Protein AF-A0A2E4WAF9-F1 (afdb_monomer_lite)

pLDDT: mean 79.19, std 18.25, range [33.44, 98.19]

Foldseek 3Di:
DAAEEEEEEPLQQAFKAWDQVQQDDPPDLVRGQTDIDRPDSHFLCVLAVVCLVHQYEYEYEYLAALQQVLLLLVVCVVVVVVLPPHQEYEYEHDLAHKDKHADNVLSVCCVVVVNVVQWDADPSYTYGYDYRPQIAIDDLDPDDDPDDDDSHDGPLVVVLVVVVVVVVVVVVVVVPDPPCPVVVNSVSSCVSSPVVSLVVSQVSLVSSQVSCVVSVREYEYEYQNDDSRPQPGYHYQAADADPVRDGDGLVVVCLVVVQFHARSDSPHDTHGHNVSSNVSSVSCNVSVVVVPD

Secondary structure (DSSP, 8-state):
-EEEEEEESGGGS-EEEEEGGG---TT-GGG---EEEEEES--GGGG-GGGGGEEEEEEE-TT--HHHHHHHHHHHHHTTHHHHH-SEEEEEE-SS-------HHHHHHHHHTTTGGGEEEETTEEEEE---TT--------S------TT---HHHHHHHHHHHHHHHHHHHTTT-TTSHHHHHHHHHHIIIIIIHHHHHHHHHHHHHHHHHHTT-EEEEEESS---S--SSSEEPPPPB-TTS-B--HHHHHHHTT-B--SSSTTS-PPB-HHHHHHHHHHHHHHHHSS--

Radius of gyration: 20.81 Å; chains: 1; bounding box: 61×55×58 Å

Structure (mmCIF, N/CA/C/O backbone):
data_AF-A0A2E4WAF9-F1
#
_entry.id   AF-A0A2E4WAF9-F1
#
loop_
_atom_site.group_PDB
_atom_site.id
_atom_site.type_symbol
_atom_site.label_atom_id
_atom_site.label_alt_id
_atom_site.label_comp_id
_atom_site.label_asym_id
_atom_site.label_entity_id
_atom_site.label_seq_id
_atom_site.pdbx_PDB_ins_code
_atom_site.Cartn_x
_atom_site.Cartn_y
_atom_site.Cartn_z
_atom_site.occupancy
_atom_site.B_iso_or_equiv
_atom_site.auth_seq_id
_atom_site.auth_comp_id
_atom_site.auth_asym_id
_atom_site.auth_atom_id
_atom_site.pdbx_PDB_model_num
ATOM 1 N N . MET A 1 1 ? -21.041 -3.896 11.804 1.00 85.12 1 MET A N 1
ATOM 2 C CA . MET A 1 1 ? -19.926 -4.608 11.142 1.00 85.12 1 MET A CA 1
ATOM 3 C C . MET A 1 1 ? -18.627 -3.909 11.512 1.00 85.12 1 MET A C 1
ATOM 5 O O . MET A 1 1 ? -18.651 -2.685 11.587 1.00 85.12 1 MET A O 1
ATOM 9 N N . LYS A 1 2 ? -17.544 -4.647 11.805 1.00 94.44 2 LYS A N 1
ATOM 10 C CA . LYS A 1 2 ? -16.227 -4.027 12.048 1.00 94.44 2 LYS A CA 1
ATOM 11 C C . LYS A 1 2 ? -15.709 -3.424 10.750 1.00 94.44 2 LYS A C 1
ATOM 13 O O . LYS A 1 2 ? -16.007 -3.960 9.689 1.00 94.44 2 LYS A O 1
ATOM 18 N N . LYS A 1 3 ? -14.930 -2.356 10.821 1.00 95.56 3 LYS A N 1
ATOM 19 C CA . LYS A 1 3 ? -14.445 -1.628 9.648 1.00 95.56 3 LYS A CA 1
ATOM 20 C C . LYS A 1 3 ? -12.941 -1.791 9.477 1.00 95.56 3 LYS A C 1
ATOM 22 O O . LYS A 1 3 ? -12.193 -1.726 10.456 1.00 95.56 3 LYS A O 1
ATOM 27 N N . CYS A 1 4 ? -12.497 -1.996 8.243 1.00 96.88 4 CYS A N 1
ATOM 28 C CA . CYS A 1 4 ? -11.089 -2.166 7.901 1.00 96.88 4 CYS A CA 1
ATOM 29 C C . CYS A 1 4 ? -10.685 -1.156 6.830 1.00 96.88 4 CYS A C 1
ATOM 31 O O . CYS A 1 4 ? -11.354 -1.037 5.810 1.00 96.88 4 CYS A O 1
ATOM 33 N N . LEU A 1 5 ? -9.582 -0.452 7.051 1.00 97.19 5 LEU A N 1
ATOM 34 C CA . LEU A 1 5 ? -8.978 0.427 6.058 1.00 97.19 5 LEU A CA 1
ATOM 35 C C . LEU A 1 5 ? -7.766 -0.266 5.434 1.00 97.19 5 LEU A C 1
ATOM 37 O O . LEU A 1 5 ? -6.889 -0.736 6.153 1.00 97.19 5 LEU A O 1
ATOM 41 N N . ILE A 1 6 ? -7.703 -0.309 4.110 1.00 97.31 6 ILE A N 1
ATOM 42 C CA . ILE A 1 6 ? -6.554 -0.803 3.353 1.00 97.31 6 ILE A CA 1
ATOM 43 C C . ILE A 1 6 ? -5.904 0.387 2.655 1.00 97.31 6 ILE A C 1
ATOM 45 O O . ILE A 1 6 ? -6.579 1.103 1.921 1.00 97.31 6 ILE A O 1
ATOM 49 N N . LEU A 1 7 ? -4.609 0.599 2.881 1.00 95.81 7 LEU A N 1
ATOM 50 C CA . LEU A 1 7 ? -3.792 1.532 2.107 1.00 95.81 7 LEU A CA 1
ATOM 51 C C . LEU A 1 7 ? -2.777 0.776 1.262 1.00 95.81 7 LEU A C 1
ATOM 53 O O . LEU A 1 7 ? -2.177 -0.195 1.719 1.00 95.81 7 LEU A O 1
ATOM 57 N N . GLY A 1 8 ? -2.524 1.286 0.065 1.00 94.81 8 GLY A N 1
ATOM 58 C CA . GLY A 1 8 ? -1.422 0.825 -0.766 1.00 94.81 8 GLY A CA 1
ATOM 59 C C . GLY A 1 8 ? -1.209 1.724 -1.970 1.00 94.81 8 GLY A C 1
ATOM 60 O O . GLY A 1 8 ? -1.813 2.791 -2.086 1.00 94.81 8 GLY A O 1
ATOM 61 N N . CYS A 1 9 ? -0.335 1.302 -2.877 1.00 91.81 9 CYS A N 1
ATOM 62 C CA . CYS A 1 9 ? -0.062 2.030 -4.113 1.00 91.81 9 CYS A CA 1
ATOM 63 C C . CYS A 1 9 ? -0.816 1.412 -5.301 1.00 91.81 9 CYS A C 1
ATOM 65 O O . CYS A 1 9 ? -1.950 0.946 -5.167 1.00 91.81 9 CYS A O 1
ATOM 67 N N . SER A 1 10 ? -0.207 1.410 -6.484 1.00 91.31 10 SER A N 1
ATOM 68 C CA . SER A 1 10 ? -0.793 0.835 -7.695 1.00 91.31 10 SER A CA 1
ATOM 69 C C . SER A 1 10 ? -1.056 -0.672 -7.564 1.00 91.31 10 SER A C 1
ATOM 71 O O . SER A 1 10 ? -2.090 -1.130 -8.039 1.00 91.31 10 SER A O 1
ATOM 73 N N . PHE A 1 11 ? -0.237 -1.404 -6.797 1.00 93.81 11 PHE A N 1
ATOM 74 C CA . PHE A 1 11 ? -0.446 -2.819 -6.434 1.00 93.81 11 PHE A CA 1
ATOM 75 C C . PHE A 1 11 ? -1.680 -3.059 -5.539 1.00 93.81 11 PHE A C 1
ATOM 77 O O . PHE A 1 11 ? -2.054 -4.196 -5.288 1.00 93.81 11 PHE A O 1
ATOM 84 N N . THR A 1 12 ? -2.342 -2.014 -5.043 1.00 96.00 12 THR A N 1
ATOM 85 C CA . THR A 1 12 ? -3.622 -2.128 -4.318 1.00 96.00 12 THR A CA 1
ATOM 86 C C . THR A 1 12 ? -4.795 -1.590 -5.143 1.00 96.00 12 THR A C 1
ATOM 88 O O . THR A 1 12 ? -5.940 -1.654 -4.717 1.00 96.00 12 THR A O 1
ATOM 91 N N . SER A 1 13 ? -4.546 -1.078 -6.353 1.00 94.00 13 SER A N 1
ATOM 92 C CA . SER A 1 13 ? -5.596 -0.463 -7.181 1.00 94.00 13 SER A CA 1
ATOM 93 C C . SER A 1 13 ? -6.491 -1.468 -7.907 1.00 94.00 13 SER A C 1
ATOM 95 O O . SER A 1 13 ? -7.569 -1.079 -8.354 1.00 94.00 13 SER A O 1
ATOM 97 N N . GLY A 1 14 ? -6.057 -2.724 -8.031 1.00 94.88 14 GLY A N 1
ATOM 98 C CA . GLY A 1 14 ? -6.809 -3.788 -8.687 1.00 94.88 14 GLY A CA 1
ATOM 99 C C . GLY A 1 14 ? -5.906 -4.769 -9.429 1.00 94.88 14 GLY A C 1
ATOM 100 O O . GLY A 1 14 ? -4.769 -5.008 -9.014 1.00 94.88 14 GLY A O 1
ATOM 101 N N . SER A 1 15 ? -6.431 -5.330 -10.513 1.00 95.50 15 SER A N 1
ATOM 102 C CA . SER A 1 15 ? -5.760 -6.269 -11.412 1.00 95.50 15 SER A CA 1
ATOM 103 C C . SER A 1 15 ? -5.417 -5.588 -12.727 1.00 95.50 15 SER A C 1
ATOM 105 O O . SER A 1 15 ? -6.240 -4.863 -13.295 1.00 95.50 15 SER A O 1
ATOM 107 N N . TYR A 1 16 ? -4.203 -5.830 -13.203 1.00 94.44 16 TYR A N 1
ATOM 108 C CA . TYR A 1 16 ? -3.694 -5.253 -14.438 1.00 94.44 16 TYR A CA 1
ATOM 109 C C . TYR A 1 16 ? -3.623 -6.311 -15.529 1.00 94.44 16 TYR A C 1
ATOM 111 O O . TYR A 1 16 ? -3.470 -7.501 -15.255 1.00 94.44 16 TYR A O 1
ATOM 119 N N . GLY A 1 17 ? -3.707 -5.843 -16.765 1.00 91.69 17 GLY A N 1
ATOM 120 C CA . GLY A 1 17 ? -3.449 -6.641 -17.949 1.00 91.69 17 GLY A CA 1
ATOM 121 C C . GLY A 1 17 ? -2.708 -5.833 -18.994 1.00 91.69 17 GLY A C 1
ATOM 122 O O . GLY A 1 17 ? -2.422 -4.641 -18.822 1.00 91.69 17 GLY A O 1
ATOM 123 N N . ILE A 1 18 ? -2.377 -6.515 -20.079 1.00 86.12 18 ILE A N 1
ATOM 124 C CA . ILE A 1 18 ? -1.617 -5.942 -21.180 1.00 86.12 18 ILE A CA 1
ATOM 125 C C . ILE A 1 18 ? -2.590 -5.205 -22.109 1.00 86.12 18 ILE A C 1
ATOM 127 O O . ILE A 1 18 ? -3.626 -5.735 -22.517 1.00 86.12 18 ILE A O 1
ATOM 131 N N . ASP A 1 19 ? -2.278 -3.951 -22.418 1.00 81.00 19 ASP A N 1
ATOM 132 C CA . ASP A 1 19 ? -2.955 -3.168 -23.444 1.00 81.00 19 ASP A CA 1
ATOM 133 C C . ASP A 1 19 ? -2.218 -3.323 -24.777 1.00 81.00 19 ASP A C 1
ATOM 135 O O . ASP A 1 19 ? -1.165 -2.726 -25.010 1.00 81.00 19 ASP A O 1
ATOM 139 N N . ASP A 1 20 ? -2.781 -4.151 -25.650 1.00 74.75 20 ASP A N 1
ATOM 140 C CA . ASP A 1 20 ? -2.272 -4.464 -26.984 1.00 74.75 20 ASP A CA 1
ATOM 141 C C . ASP A 1 20 ? -2.603 -3.385 -28.026 1.00 74.75 20 ASP A C 1
ATOM 143 O O . ASP A 1 20 ? -2.033 -3.387 -29.118 1.00 74.75 20 ASP A O 1
ATOM 147 N N . ARG A 1 21 ? -3.451 -2.405 -27.686 1.00 68.75 21 ARG A N 1
ATOM 148 C CA . ARG A 1 21 ? -3.880 -1.328 -28.600 1.00 68.75 21 ARG A CA 1
ATOM 149 C C . ARG A 1 21 ? -2.740 -0.437 -29.099 1.00 68.75 21 ARG A C 1
ATOM 151 O O . ARG A 1 21 ? -2.914 0.253 -30.100 1.00 68.75 21 ARG A O 1
ATOM 158 N N . TYR A 1 22 ? -1.603 -0.432 -28.403 1.00 62.16 22 TYR A N 1
ATOM 159 C CA . TYR A 1 22 ? -0.403 0.338 -28.753 1.00 62.16 22 TYR A CA 1
ATOM 160 C C . TYR A 1 22 ? 0.771 -0.540 -29.197 1.00 62.16 22 TYR A C 1
ATOM 162 O O . TYR A 1 22 ? 1.887 -0.039 -29.355 1.00 62.16 22 TYR A O 1
ATOM 170 N N . SER A 1 23 ? 0.538 -1.836 -29.419 1.00 58.28 23 SER A N 1
ATOM 171 C CA . SER A 1 23 ? 1.534 -2.682 -30.067 1.00 58.28 23 SER A CA 1
ATOM 172 C C . SER A 1 23 ? 1.758 -2.157 -31.492 1.00 58.28 23 SER A C 1
ATOM 174 O O . SER A 1 23 ? 0.819 -1.983 -32.269 1.00 58.28 23 SER A O 1
ATOM 176 N N . GLY A 1 24 ? 3.005 -1.802 -31.818 1.00 56.16 24 GLY A N 1
ATOM 177 C CA . GLY A 1 24 ? 3.384 -1.492 -33.194 1.00 56.16 24 GLY A CA 1
ATOM 178 C C . GLY A 1 24 ? 2.986 -2.644 -34.121 1.00 56.16 24 GLY A C 1
ATOM 179 O O . GLY A 1 24 ? 2.877 -3.787 -33.674 1.00 56.16 24 GLY A O 1
ATOM 180 N N . THR A 1 25 ? 2.761 -2.340 -35.403 1.00 52.56 25 THR A N 1
ATOM 181 C CA . THR A 1 25 ? 2.526 -3.350 -36.450 1.00 52.56 25 THR A CA 1
ATOM 182 C C . THR A 1 25 ? 3.523 -4.504 -36.309 1.00 52.56 25 THR A C 1
ATOM 184 O O . THR A 1 25 ? 4.685 -4.244 -35.999 1.00 52.56 25 THR A O 1
ATOM 187 N N . GLU A 1 26 ? 3.065 -5.741 -36.532 1.00 56.34 26 GLU A N 1
ATOM 188 C CA . GLU A 1 26 ? 3.706 -7.032 -36.191 1.00 56.34 26 GLU A CA 1
ATOM 189 C C . GLU A 1 26 ? 5.211 -7.179 -36.527 1.00 56.34 26 GLU A C 1
ATOM 191 O O . GLU A 1 26 ? 5.880 -8.054 -35.980 1.00 56.34 26 GLU A O 1
ATOM 196 N N . ASP A 1 27 ? 5.767 -6.306 -37.367 1.00 53.66 27 ASP A N 1
ATOM 197 C CA . ASP A 1 27 ? 7.117 -6.390 -37.920 1.00 53.66 27 ASP A CA 1
ATOM 198 C C . ASP A 1 27 ? 8.248 -5.832 -37.032 1.00 53.66 27 ASP A C 1
ATOM 200 O O . ASP A 1 27 ? 9.418 -6.063 -37.343 1.00 53.66 27 ASP A O 1
ATOM 204 N N . ASP A 1 28 ? 7.963 -5.129 -35.926 1.00 55.81 28 ASP A N 1
ATOM 205 C CA . ASP A 1 28 ? 9.028 -4.643 -35.029 1.00 55.81 28 ASP A CA 1
ATOM 206 C C . ASP A 1 28 ? 8.676 -4.784 -33.542 1.00 55.81 28 ASP A C 1
ATOM 208 O O . ASP A 1 28 ? 8.266 -3.839 -32.865 1.00 55.81 28 ASP A O 1
ATOM 212 N N . TRP A 1 29 ? 8.889 -5.990 -33.008 1.00 53.53 29 TRP A N 1
ATOM 213 C CA . TRP A 1 29 ? 8.759 -6.299 -31.578 1.00 53.53 29 TRP A CA 1
ATOM 214 C C . TRP A 1 29 ? 9.608 -5.385 -30.678 1.00 53.53 29 TRP A C 1
ATOM 216 O O . TRP A 1 29 ? 9.301 -5.244 -29.497 1.00 53.53 29 TRP A O 1
ATOM 226 N N . LYS A 1 30 ? 10.652 -4.728 -31.212 1.00 54.66 30 LYS A N 1
ATOM 227 C CA . LYS A 1 30 ? 11.467 -3.760 -30.458 1.00 54.66 30 LYS A CA 1
ATOM 228 C C . LYS A 1 30 ? 10.780 -2.403 -30.285 1.00 54.66 30 LYS A C 1
ATOM 230 O O . LYS A 1 30 ? 11.201 -1.633 -29.426 1.00 54.66 30 LYS A O 1
ATOM 235 N N . ASN A 1 31 ? 9.728 -2.128 -31.059 1.00 53.53 31 ASN A N 1
ATOM 236 C CA . ASN A 1 31 ? 8.929 -0.902 -30.986 1.00 53.53 31 ASN A CA 1
ATOM 237 C C . ASN A 1 31 ? 7.552 -1.120 -30.339 1.00 53.53 31 ASN A C 1
ATOM 239 O O . ASN A 1 31 ? 6.754 -0.182 -30.280 1.00 53.53 31 ASN A O 1
ATOM 243 N N . GLN A 1 32 ? 7.243 -2.329 -29.856 1.00 56.00 32 GLN A N 1
ATOM 244 C CA . GLN A 1 32 ? 6.017 -2.565 -29.100 1.00 56.00 32 GLN A CA 1
ATOM 245 C C . GLN A 1 32 ? 6.144 -1.922 -27.720 1.00 56.00 32 GLN A C 1
ATOM 247 O O . GLN A 1 32 ? 6.815 -2.429 -26.827 1.00 56.00 32 GLN A O 1
ATOM 252 N N . ILE A 1 33 ? 5.493 -0.774 -27.546 1.00 58.16 33 ILE A N 1
ATOM 253 C CA . ILE A 1 33 ? 5.305 -0.175 -26.229 1.00 58.16 33 ILE A CA 1
ATOM 254 C C . ILE A 1 33 ? 4.060 -0.831 -25.644 1.00 58.16 33 ILE A C 1
ATOM 256 O O . ILE A 1 33 ? 2.951 -0.311 -25.770 1.00 58.16 33 ILE A O 1
ATOM 260 N N . TRP A 1 34 ? 4.239 -2.002 -25.037 1.00 62.41 34 TRP A N 1
ATOM 261 C CA . TRP A 1 34 ? 3.195 -2.595 -24.211 1.00 62.41 34 TRP A CA 1
ATOM 262 C C . TRP A 1 34 ? 2.833 -1.594 -23.119 1.00 62.41 34 TRP A C 1
ATOM 264 O O . TRP A 1 34 ? 3.715 -1.039 -22.469 1.00 62.41 34 TRP A O 1
ATOM 274 N N . GLN A 1 35 ? 1.551 -1.293 -22.950 1.00 73.31 35 GLN A N 1
ATOM 275 C CA . GLN A 1 35 ? 1.099 -0.460 -21.841 1.00 73.31 35 GLN A CA 1
ATOM 276 C C . GLN A 1 35 ? 0.327 -1.335 -20.875 1.00 73.31 35 GLN A C 1
ATOM 278 O O . GLN A 1 35 ? -0.486 -2.160 -21.280 1.00 73.31 35 GLN A O 1
ATOM 283 N N . GLU A 1 36 ? 0.567 -1.170 -19.583 1.00 82.19 36 GLU A N 1
ATOM 284 C CA . GLU A 1 36 ? -0.316 -1.771 -18.599 1.00 82.19 36 GLU A CA 1
ATOM 285 C C . GLU A 1 36 ? -1.608 -0.969 -18.539 1.00 82.19 36 GLU A C 1
ATOM 287 O O . GLU A 1 36 ? -1.603 0.259 -18.410 1.00 82.19 36 GLU A O 1
ATOM 292 N N . LYS A 1 37 ? -2.730 -1.679 -18.560 1.00 87.75 37 LYS A N 1
ATOM 293 C CA . LYS A 1 37 ? -4.031 -1.113 -18.224 1.00 87.75 37 LYS A CA 1
ATOM 294 C C . LYS A 1 37 ? -4.531 -1.766 -16.951 1.00 87.75 37 LYS A C 1
ATOM 296 O O . LYS A 1 37 ? -4.359 -2.963 -16.730 1.00 87.75 37 LYS A O 1
ATOM 301 N N . LEU A 1 38 ? -5.186 -0.975 -16.114 1.00 88.88 38 LEU A N 1
ATOM 302 C CA . LEU A 1 38 ? -5.957 -1.525 -15.014 1.00 88.88 38 LEU A CA 1
ATOM 303 C C . LEU A 1 38 ? -7.227 -2.161 -15.596 1.00 88.88 38 LEU A C 1
ATOM 305 O O . LEU A 1 38 ? -8.159 -1.445 -15.961 1.00 88.88 38 LEU A O 1
ATOM 309 N N . GLU A 1 39 ? -7.238 -3.485 -15.719 1.00 89.69 39 GLU A N 1
ATOM 310 C CA . GLU A 1 39 ? -8.344 -4.243 -16.320 1.00 89.69 39 GLU A CA 1
ATOM 311 C C . GLU A 1 39 ? -9.536 -4.365 -15.389 1.00 89.69 39 GLU A C 1
ATOM 313 O O . GLU A 1 39 ? -10.687 -4.260 -15.809 1.00 89.69 39 GLU A O 1
ATOM 318 N N . SER A 1 40 ? -9.252 -4.570 -14.108 1.00 91.56 40 SER A N 1
ATOM 319 C CA . SER A 1 40 ? -10.270 -4.727 -13.090 1.00 91.56 40 SER A CA 1
ATOM 320 C C . SER A 1 40 ? -9.850 -3.997 -11.833 1.00 91.56 40 SER A C 1
ATOM 322 O O . SER A 1 40 ? -8.683 -3.956 -11.452 1.00 91.56 40 SER A O 1
ATOM 324 N N . ARG A 1 41 ? -10.833 -3.430 -11.145 1.00 89.19 41 ARG A N 1
ATOM 325 C CA . ARG A 1 41 ? -10.639 -2.845 -9.822 1.00 89.19 41 ARG A CA 1
ATOM 326 C C . ARG A 1 41 ? -10.554 -3.910 -8.731 1.00 89.19 41 ARG A C 1
ATOM 328 O O . ARG A 1 41 ? -10.219 -3.547 -7.620 1.00 89.19 41 ARG A O 1
ATOM 335 N N . VAL A 1 42 ? -10.814 -5.187 -9.026 1.00 92.62 42 VAL A N 1
ATOM 336 C CA . VAL A 1 42 ? -10.680 -6.303 -8.077 1.00 92.62 42 VAL A CA 1
ATOM 337 C C . VAL A 1 42 ? -9.198 -6.525 -7.768 1.00 92.62 42 VAL A C 1
ATOM 339 O O . VAL A 1 42 ? -8.433 -6.930 -8.640 1.00 92.62 42 VAL A O 1
ATOM 342 N N . GLY A 1 43 ? -8.777 -6.233 -6.536 1.00 95.56 43 GLY A N 1
ATOM 343 C CA . GLY A 1 43 ? -7.413 -6.475 -6.052 1.00 95.56 43 GLY A CA 1
ATOM 344 C C . GLY A 1 43 ? -7.290 -7.701 -5.145 1.00 95.56 43 GLY A C 1
ATOM 345 O O . GLY A 1 43 ? -8.274 -8.378 -4.846 1.00 95.56 43 GLY A O 1
ATOM 346 N N . TRP A 1 44 ? -6.073 -7.951 -4.651 1.00 97.56 44 TRP A N 1
ATOM 347 C CA . TRP A 1 44 ? -5.735 -9.058 -3.743 1.00 97.56 44 TRP A CA 1
ATOM 348 C C . TRP A 1 44 ? -6.675 -9.168 -2.538 1.00 97.56 44 TRP A C 1
ATOM 350 O O . TRP A 1 44 ? -7.003 -10.265 -2.099 1.00 97.56 44 TRP A O 1
ATOM 360 N N . TYR A 1 45 ? -7.148 -8.034 -2.019 1.00 96.50 45 TYR A N 1
ATOM 361 C CA . TYR A 1 45 ? -8.010 -7.965 -0.841 1.00 96.50 45 TYR A CA 1
ATOM 362 C C . TYR A 1 45 ? -9.375 -8.641 -1.056 1.00 96.50 45 TYR A C 1
ATOM 364 O O . TYR A 1 45 ? -9.986 -9.071 -0.080 1.00 96.50 45 TYR A O 1
ATOM 372 N N . SER A 1 46 ? -9.839 -8.783 -2.302 1.00 96.06 46 SER A N 1
ATOM 373 C CA . SER A 1 46 ? -11.095 -9.474 -2.641 1.00 96.06 46 SER A CA 1
ATOM 374 C C . SER A 1 46 ? -10.985 -10.989 -2.444 1.00 96.06 46 SER A C 1
ATOM 376 O O . SER A 1 46 ? -11.982 -11.672 -2.210 1.00 96.06 46 SER A O 1
ATOM 378 N N . TYR A 1 47 ? -9.755 -11.507 -2.477 1.00 96.56 47 TYR A N 1
ATOM 379 C CA . TYR A 1 47 ? -9.422 -12.924 -2.328 1.00 96.56 47 TYR A CA 1
ATOM 380 C C . TYR A 1 47 ? -8.983 -13.289 -0.900 1.00 96.56 47 TYR A C 1
ATOM 382 O O . TYR A 1 47 ? -8.640 -14.434 -0.613 1.00 96.56 47 TYR A O 1
ATOM 390 N N . VAL A 1 48 ? -9.016 -12.333 0.032 1.00 96.00 48 VAL A N 1
ATOM 391 C CA . VAL A 1 48 ? -8.688 -12.563 1.443 1.00 96.00 48 VAL A CA 1
ATOM 392 C C . VAL A 1 48 ? -9.971 -12.868 2.221 1.00 96.00 48 VAL A C 1
ATOM 394 O O . VAL A 1 48 ? -10.753 -11.976 2.550 1.00 96.00 48 VAL A O 1
ATOM 397 N N . ASP A 1 49 ? -10.202 -14.131 2.568 1.00 94.81 49 ASP A N 1
ATOM 398 C CA . ASP A 1 49 ? -11.468 -14.595 3.144 1.00 94.81 49 ASP A CA 1
ATOM 399 C C . ASP A 1 49 ? -11.802 -13.928 4.472 1.00 94.81 49 ASP A C 1
ATOM 401 O O . ASP A 1 49 ? -12.945 -13.548 4.734 1.00 94.81 49 ASP A O 1
ATOM 405 N N . TRP A 1 50 ? -10.798 -13.724 5.323 1.00 92.94 50 TRP A N 1
ATOM 406 C CA . TRP A 1 50 ? -11.031 -13.100 6.618 1.00 92.94 50 TRP A CA 1
ATOM 407 C C . TRP A 1 50 ? -11.360 -11.607 6.512 1.00 92.94 50 TRP A C 1
ATOM 409 O O . TRP A 1 50 ? -11.819 -11.048 7.510 1.00 92.94 50 TRP A O 1
ATOM 419 N N . LEU A 1 51 ? -11.159 -10.957 5.357 1.00 94.12 51 LEU A N 1
ATOM 420 C CA . LEU A 1 51 ? -11.606 -9.582 5.119 1.00 94.12 51 LEU A CA 1
ATOM 421 C C . LEU A 1 51 ? -13.114 -9.486 4.877 1.00 94.12 51 LEU A C 1
ATOM 423 O O . LEU A 1 51 ? -13.701 -8.466 5.229 1.00 94.12 51 LEU A O 1
ATOM 427 N N . LYS A 1 52 ? -13.769 -10.562 4.420 1.00 92.56 52 LYS A N 1
ATOM 428 C CA . LYS A 1 52 ? -15.221 -10.602 4.141 1.00 92.56 52 LYS A CA 1
ATOM 429 C C . LYS A 1 52 ? -16.101 -10.345 5.375 1.00 92.56 52 LYS A C 1
ATOM 431 O O . LYS A 1 52 ? -17.285 -10.062 5.246 1.00 92.56 52 LYS A O 1
ATOM 436 N N . LYS A 1 53 ? -15.535 -10.418 6.587 1.00 93.50 53 LYS A N 1
ATOM 437 C CA . LYS A 1 53 ? -16.220 -10.072 7.853 1.00 93.50 53 LYS A CA 1
ATOM 438 C C . LYS A 1 53 ? -16.129 -8.585 8.232 1.00 93.50 53 LYS A C 1
ATOM 440 O O . LYS A 1 53 ? -16.591 -8.205 9.313 1.00 93.50 53 LYS A O 1
ATOM 445 N N . TYR A 1 54 ? -15.481 -7.767 7.403 1.00 94.75 54 TYR A N 1
ATOM 446 C CA . TYR A 1 54 ? -15.288 -6.336 7.619 1.00 94.75 54 TYR A CA 1
ATOM 447 C C . TYR A 1 54 ? -16.007 -5.504 6.553 1.00 94.75 54 TYR A C 1
ATOM 449 O O . TYR A 1 54 ? -16.168 -5.924 5.416 1.00 94.75 54 TYR A O 1
ATOM 457 N N . ASP A 1 55 ? -16.387 -4.286 6.932 1.00 95.19 55 ASP A N 1
ATOM 458 C CA . ASP A 1 55 ? -16.702 -3.185 6.018 1.00 95.19 55 ASP A CA 1
ATOM 459 C C . ASP A 1 55 ? -15.372 -2.578 5.571 1.00 95.19 55 ASP A C 1
ATOM 461 O O . ASP A 1 55 ? -14.696 -1.903 6.360 1.00 95.19 55 ASP A O 1
ATOM 465 N N . VAL A 1 56 ? -14.934 -2.934 4.365 1.00 95.88 56 VAL A N 1
ATOM 466 C CA . VAL A 1 56 ? -13.597 -2.607 3.871 1.00 95.88 56 VAL A CA 1
ATOM 467 C C . VAL A 1 56 ? -13.643 -1.318 3.059 1.00 95.88 56 VAL A C 1
ATOM 469 O O . VAL A 1 56 ? -14.388 -1.212 2.089 1.00 95.88 56 VAL A O 1
ATOM 472 N N . THR A 1 57 ? -12.792 -0.360 3.422 1.00 95.25 57 THR A N 1
ATOM 473 C CA . THR A 1 57 ? -12.439 0.779 2.572 1.00 95.25 57 THR A CA 1
ATOM 474 C C . THR A 1 57 ? -11.021 0.576 2.057 1.00 95.25 57 THR A C 1
ATOM 476 O O . THR A 1 57 ? -10.091 0.463 2.854 1.00 95.25 57 THR A O 1
ATOM 479 N N . VAL A 1 58 ? -10.834 0.569 0.742 1.00 95.69 58 VAL A N 1
ATOM 480 C CA . VAL A 1 58 ? -9.520 0.540 0.095 1.00 95.69 58 VAL A CA 1
ATOM 481 C C . VAL A 1 58 ? -9.197 1.932 -0.423 1.00 95.69 58 VAL A C 1
ATOM 483 O O . VAL A 1 58 ? -9.976 2.515 -1.171 1.00 95.69 58 VAL A O 1
ATOM 486 N N . ILE A 1 59 ? -8.042 2.461 -0.032 1.00 93.81 59 ILE A N 1
ATOM 487 C CA . ILE A 1 59 ? -7.476 3.696 -0.566 1.00 93.81 59 ILE A CA 1
ATOM 488 C C . ILE A 1 59 ? -6.170 3.340 -1.264 1.00 93.81 59 ILE A C 1
ATOM 490 O O . ILE A 1 59 ? -5.141 3.125 -0.619 1.00 93.81 59 ILE A O 1
ATOM 494 N N . ALA A 1 60 ? -6.215 3.283 -2.591 1.00 92.75 60 ALA A N 1
ATOM 495 C CA . ALA A 1 60 ? -5.030 3.070 -3.400 1.00 92.75 60 ALA A CA 1
ATOM 496 C C . ALA A 1 60 ? -4.515 4.405 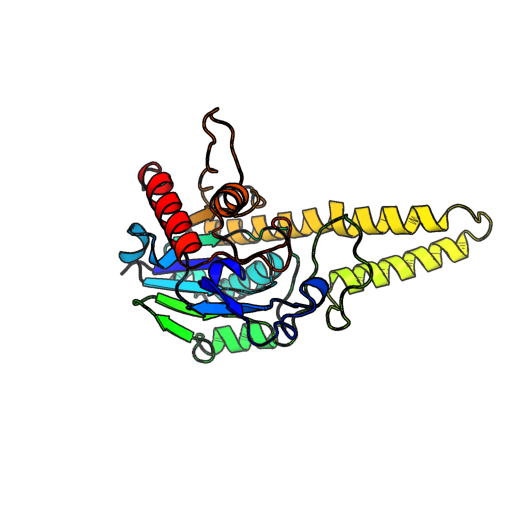-3.945 1.00 92.75 60 ALA A C 1
ATOM 498 O O . ALA A 1 60 ? -5.271 5.212 -4.492 1.00 92.75 60 ALA A O 1
ATOM 499 N N . THR A 1 61 ? -3.213 4.634 -3.807 1.00 89.81 61 THR A N 1
ATOM 500 C CA . THR A 1 61 ? -2.526 5.849 -4.260 1.00 89.81 61 THR A CA 1
ATOM 501 C C . THR A 1 61 ? -1.456 5.473 -5.297 1.00 89.81 61 THR A C 1
ATOM 503 O O . THR A 1 61 ? -0.283 5.313 -4.934 1.00 89.81 61 THR A O 1
ATOM 506 N N . PRO A 1 62 ? -1.825 5.246 -6.577 1.00 87.19 62 PRO A N 1
ATOM 507 C CA . PRO A 1 62 ? -0.886 4.872 -7.636 1.00 87.19 62 PRO A CA 1
ATOM 508 C C . PRO A 1 62 ? 0.301 5.828 -7.735 1.00 87.19 62 PRO A C 1
ATOM 510 O O . PRO A 1 62 ? 0.142 7.040 -7.601 1.00 87.19 62 PRO A O 1
ATOM 513 N N . ALA A 1 63 ? 1.493 5.274 -7.963 1.00 81.94 63 ALA A N 1
ATOM 514 C CA . ALA A 1 63 ? 2.759 6.015 -8.007 1.00 81.94 63 ALA A CA 1
ATOM 515 C C . ALA A 1 63 ? 3.148 6.773 -6.716 1.00 81.94 63 ALA A C 1
ATOM 517 O O . ALA A 1 63 ? 4.220 7.374 -6.675 1.00 81.94 63 ALA A O 1
ATOM 518 N N . GLN A 1 64 ? 2.342 6.701 -5.650 1.00 84.38 64 GLN A N 1
ATOM 519 C CA . GLN A 1 64 ? 2.621 7.398 -4.396 1.00 84.38 64 GLN A CA 1
ATOM 520 C C . GLN A 1 64 ? 3.338 6.518 -3.365 1.00 84.38 64 GLN A C 1
ATOM 522 O O . GLN A 1 64 ? 3.533 5.320 -3.592 1.00 84.38 64 GLN A O 1
ATOM 527 N N . GLY A 1 65 ? 3.714 7.114 -2.227 1.00 84.88 65 GLY A N 1
ATOM 528 C CA . GLY A 1 65 ? 4.361 6.420 -1.110 1.00 84.88 65 GLY A CA 1
ATOM 529 C C . GLY A 1 65 ? 4.071 6.981 0.280 1.00 84.88 65 GLY A C 1
ATOM 530 O O . GLY A 1 65 ? 3.003 7.525 0.556 1.00 84.88 65 GLY A O 1
ATOM 531 N N . TYR A 1 66 ? 5.050 6.848 1.174 1.00 89.88 66 TYR A N 1
ATOM 532 C CA . TYR A 1 66 ? 4.882 7.020 2.619 1.00 89.88 66 TYR A CA 1
ATOM 533 C C . TYR A 1 66 ? 4.460 8.431 3.037 1.00 89.88 66 TYR A C 1
ATOM 535 O O . TYR A 1 66 ? 3.633 8.580 3.935 1.00 89.88 66 TYR A O 1
ATOM 543 N N . ALA A 1 67 ? 4.978 9.469 2.379 1.00 88.00 67 ALA A N 1
ATOM 544 C CA . ALA A 1 67 ? 4.589 10.848 2.678 1.00 88.00 67 ALA A CA 1
ATOM 545 C C . ALA A 1 67 ? 3.117 11.134 2.325 1.00 88.00 67 ALA A C 1
ATOM 547 O O . ALA A 1 67 ? 2.412 11.789 3.093 1.00 88.00 67 ALA A O 1
ATOM 548 N N . THR A 1 68 ? 2.614 10.550 1.235 1.00 88.00 68 THR A N 1
ATOM 549 C CA . THR A 1 68 ? 1.190 10.607 0.881 1.00 88.00 68 THR A CA 1
ATOM 550 C C . THR A 1 68 ? 0.343 9.898 1.934 1.00 88.00 68 THR A C 1
ATOM 552 O O . THR A 1 68 ? -0.700 10.405 2.346 1.00 88.00 68 THR A O 1
ATOM 555 N N . TRP A 1 69 ? 0.796 8.748 2.436 1.00 91.50 69 TRP A N 1
ATOM 556 C CA . TRP A 1 69 ? 0.085 8.048 3.507 1.00 91.50 69 TRP A CA 1
ATOM 557 C C . TRP A 1 69 ? 0.050 8.867 4.794 1.00 91.50 69 TRP A C 1
ATOM 559 O O . TRP A 1 69 ? -0.995 8.926 5.433 1.00 91.50 69 TRP A O 1
ATOM 569 N N . VAL A 1 70 ? 1.129 9.574 5.140 1.00 92.69 70 VAL A N 1
ATOM 570 C CA . VAL A 1 70 ? 1.126 10.528 6.260 1.00 92.69 70 VAL A CA 1
ATOM 571 C C . VAL A 1 70 ? 0.083 11.627 6.055 1.00 92.69 70 VAL A C 1
ATOM 573 O O . VAL A 1 70 ? -0.685 11.883 6.982 1.00 92.69 70 VAL A O 1
ATOM 576 N N . GLN A 1 71 ? 0.008 12.245 4.868 1.00 88.06 71 GLN A N 1
ATOM 577 C CA . GLN A 1 71 ? -1.015 13.261 4.569 1.00 88.06 71 GLN A CA 1
ATOM 578 C C . GLN A 1 71 ? -2.428 12.698 4.782 1.00 88.06 71 GLN A C 1
ATOM 580 O O . GLN A 1 71 ? -3.233 13.303 5.492 1.00 88.06 71 GLN A O 1
ATOM 585 N N . LEU A 1 72 ? -2.707 11.507 4.245 1.00 90.62 72 LEU A N 1
ATOM 586 C CA . LEU A 1 72 ? -4.003 10.843 4.403 1.00 90.62 72 LEU A CA 1
ATOM 587 C C . LEU A 1 72 ? -4.317 10.531 5.870 1.00 90.62 72 LEU A C 1
ATOM 589 O O . LEU A 1 72 ? -5.401 10.856 6.348 1.00 90.62 72 LEU A O 1
ATOM 593 N N . PHE A 1 73 ? -3.378 9.935 6.605 1.00 93.12 73 PHE A N 1
ATOM 594 C CA . PHE A 1 73 ? -3.571 9.576 8.011 1.00 93.12 73 PHE A CA 1
ATOM 595 C C . PHE A 1 73 ? -3.769 10.796 8.901 1.00 93.12 73 PHE A C 1
ATOM 597 O O . PHE A 1 73 ? -4.657 10.785 9.753 1.00 93.12 73 PHE A O 1
ATOM 604 N N . LYS A 1 74 ? -2.974 11.849 8.692 1.00 91.75 74 LYS A N 1
ATOM 605 C CA . LYS A 1 74 ? -3.102 13.108 9.426 1.00 91.75 74 LYS A CA 1
ATOM 606 C C . LYS A 1 74 ? -4.489 13.704 9.222 1.00 91.75 74 LYS A C 1
ATOM 608 O O . LYS A 1 74 ? -5.171 13.996 10.196 1.00 91.75 74 LYS A O 1
ATOM 613 N N . GLN A 1 75 ? -4.945 13.797 7.978 1.00 88.75 75 GLN A N 1
ATOM 614 C CA . GLN A 1 75 ? -6.266 14.342 7.684 1.00 88.75 75 GLN A CA 1
ATOM 615 C C . GLN A 1 75 ? -7.407 13.450 8.208 1.00 88.75 75 GLN A C 1
ATOM 617 O O . GLN A 1 75 ? -8.418 13.945 8.713 1.00 88.75 75 GLN A O 1
ATOM 622 N N . LEU A 1 76 ? -7.257 12.122 8.159 1.00 91.12 76 LEU A N 1
ATOM 623 C CA . LEU A 1 76 ? -8.207 11.200 8.792 1.00 91.12 76 LEU A CA 1
ATOM 624 C C . LEU A 1 76 ? -8.236 11.357 10.323 1.00 91.12 76 LEU A C 1
ATOM 626 O O . LEU A 1 76 ? -9.309 11.214 10.912 1.00 91.12 76 LEU A O 1
ATOM 630 N N . ASP A 1 77 ? -7.101 11.637 10.970 1.00 93.31 77 ASP A N 1
ATOM 631 C CA . ASP A 1 77 ? -7.031 11.918 12.412 1.00 93.31 77 ASP A CA 1
ATOM 632 C C . ASP A 1 77 ? -7.684 13.263 12.758 1.00 93.31 77 ASP A C 1
ATOM 634 O O . ASP A 1 77 ? -8.559 13.330 13.621 1.00 93.31 77 ASP A O 1
ATOM 638 N N . GLU A 1 78 ? -7.324 14.327 12.039 1.00 90.62 78 GLU A N 1
ATOM 639 C CA . GLU A 1 78 ? -7.853 15.684 12.237 1.00 90.62 78 GLU A CA 1
ATOM 640 C C . GLU A 1 78 ? -9.378 15.720 12.076 1.00 90.62 78 GLU A C 1
ATOM 642 O O . GLU A 1 78 ? -10.084 16.306 12.896 1.00 90.62 78 GLU A O 1
ATOM 647 N N . THR A 1 79 ? -9.911 14.984 11.098 1.00 88.19 79 THR A N 1
ATOM 648 C CA . THR A 1 79 ? -11.362 14.835 10.888 1.00 88.19 79 THR A CA 1
ATOM 649 C C . THR A 1 79 ? -12.022 13.792 11.799 1.00 88.19 79 THR A C 1
ATOM 651 O O . THR A 1 79 ? -13.212 13.502 11.654 1.00 88.19 79 THR A O 1
ATOM 654 N N . GLN A 1 80 ? -11.277 13.201 12.741 1.00 89.69 80 GLN A N 1
ATOM 655 C CA . GLN A 1 80 ? -11.712 12.139 13.663 1.00 89.69 80 GLN A CA 1
ATOM 656 C C . GLN A 1 80 ? -12.215 10.859 12.972 1.00 89.69 80 GLN A C 1
ATOM 658 O O . GLN A 1 80 ? -12.768 9.969 13.627 1.00 89.69 80 GLN A O 1
ATOM 663 N N . ARG A 1 81 ? -12.023 10.727 11.656 1.00 87.69 81 ARG A N 1
ATOM 664 C CA . ARG A 1 81 ? -12.463 9.570 10.869 1.00 87.69 81 ARG A CA 1
ATOM 665 C C . ARG A 1 81 ? -11.604 8.349 11.150 1.00 87.69 81 ARG A C 1
ATOM 667 O O . ARG A 1 81 ? -12.149 7.254 11.181 1.00 87.69 81 ARG A O 1
ATOM 674 N N . LEU A 1 82 ? -10.308 8.523 11.414 1.00 90.56 82 LEU A N 1
ATOM 675 C CA . LEU A 1 82 ? -9.401 7.413 11.712 1.00 90.56 82 LEU A CA 1
ATOM 676 C C . LEU A 1 82 ? -9.911 6.594 12.908 1.00 90.56 82 LEU A C 1
ATOM 678 O O . LEU A 1 82 ? -10.200 5.410 12.769 1.00 90.56 82 LEU A O 1
ATOM 682 N N . LYS A 1 83 ? -10.124 7.264 14.048 1.00 86.62 83 LYS A N 1
ATOM 683 C CA . LYS A 1 83 ? -10.612 6.645 15.290 1.00 86.62 83 LYS A CA 1
ATOM 684 C C . LYS A 1 83 ? -12.061 6.168 15.202 1.00 86.62 83 LYS A C 1
ATOM 686 O O . LYS A 1 83 ? -12.390 5.111 15.724 1.00 86.62 83 LYS A O 1
ATOM 691 N N . ARG A 1 84 ? -12.953 6.972 14.612 1.00 86.75 84 ARG A N 1
ATOM 692 C CA . ARG A 1 84 ? -14.398 6.676 14.610 1.00 86.75 84 ARG A CA 1
ATOM 693 C C . ARG A 1 84 ? -14.793 5.630 13.573 1.00 86.75 84 ARG A C 1
ATOM 695 O O . ARG A 1 84 ? -15.814 4.974 13.758 1.00 86.75 84 ARG A O 1
ATOM 702 N N . LYS A 1 85 ? -14.049 5.528 12.465 1.00 85.75 85 LYS A N 1
ATOM 703 C CA . LYS A 1 85 ? -14.438 4.704 11.316 1.00 85.75 85 LYS A CA 1
ATOM 704 C C . LYS A 1 85 ? -13.687 3.384 11.248 1.00 85.75 85 LYS A C 1
ATOM 706 O O . LYS A 1 85 ? -14.251 2.499 10.639 1.00 85.75 85 LYS A O 1
ATOM 711 N N . TYR A 1 86 ? -12.488 3.202 11.801 1.00 94.88 86 TYR A N 1
ATOM 712 C CA . TYR A 1 86 ? -11.706 1.995 11.494 1.00 94.88 86 TYR A CA 1
ATOM 713 C C . TYR A 1 86 ? -11.235 1.240 12.737 1.00 94.88 86 TYR A C 1
ATOM 715 O O . TYR A 1 86 ? -10.565 1.793 13.602 1.00 94.88 86 TYR A O 1
ATOM 723 N N . ASP A 1 87 ? -11.552 -0.057 12.786 1.00 94.81 87 ASP A N 1
ATOM 724 C CA . ASP A 1 87 ? -11.103 -0.984 13.834 1.00 94.81 87 ASP A CA 1
ATOM 725 C C . ASP A 1 87 ? -9.762 -1.641 13.481 1.00 94.81 87 ASP A C 1
ATOM 727 O O . ASP A 1 87 ? -9.030 -2.121 14.353 1.00 94.81 87 ASP A O 1
ATOM 731 N N . LYS A 1 88 ? -9.478 -1.738 12.178 1.00 95.75 88 LYS A N 1
ATOM 732 C CA . LYS A 1 88 ? -8.305 -2.415 11.634 1.00 95.75 88 LYS A CA 1
ATOM 733 C C . LYS A 1 88 ? -7.731 -1.655 10.447 1.00 95.75 88 LYS A C 1
ATOM 735 O O . LYS A 1 88 ? -8.477 -1.063 9.669 1.00 95.75 88 LYS A O 1
ATOM 740 N N . ILE A 1 89 ? -6.410 -1.719 10.300 1.00 97.25 89 ILE A N 1
ATOM 741 C CA . ILE A 1 89 ? -5.691 -1.194 9.138 1.00 97.25 89 ILE A CA 1
ATOM 742 C C . ILE A 1 89 ? -4.856 -2.295 8.482 1.00 97.25 89 ILE A C 1
ATOM 744 O O . ILE A 1 89 ? -4.292 -3.149 9.168 1.00 97.25 89 ILE A O 1
ATOM 748 N N . ILE A 1 90 ? -4.765 -2.267 7.157 1.00 97.50 90 ILE A N 1
ATOM 749 C CA . ILE A 1 90 ? -3.787 -3.027 6.382 1.00 97.50 90 ILE A CA 1
ATOM 750 C C . ILE A 1 90 ? -3.016 -2.049 5.507 1.00 97.50 90 ILE A C 1
ATOM 752 O O . ILE A 1 90 ? -3.616 -1.187 4.870 1.00 97.50 90 ILE A O 1
ATOM 756 N N . ILE A 1 91 ? -1.696 -2.179 5.479 1.00 97.25 91 ILE A N 1
ATOM 757 C CA . ILE A 1 91 ? -0.828 -1.394 4.605 1.00 97.25 91 ILE A CA 1
ATOM 758 C C . ILE A 1 91 ? -0.085 -2.359 3.684 1.00 97.25 91 ILE A C 1
ATOM 760 O O . ILE A 1 91 ? 0.631 -3.244 4.151 1.00 97.25 91 ILE A O 1
ATOM 764 N N . GLN A 1 92 ? -0.262 -2.178 2.381 1.00 96.44 92 GLN A N 1
ATOM 765 C CA . GLN A 1 92 ? 0.570 -2.782 1.351 1.00 96.44 92 GLN A CA 1
ATOM 766 C C . GLN A 1 92 ? 1.735 -1.831 1.066 1.00 96.44 92 GLN A C 1
ATOM 768 O O . GLN A 1 92 ? 1.541 -0.745 0.515 1.00 96.44 92 GLN A O 1
ATOM 773 N N . GLU A 1 93 ? 2.943 -2.221 1.470 1.00 93.88 93 GLU A N 1
ATOM 774 C CA . GLU A 1 93 ? 4.146 -1.416 1.264 1.00 93.88 93 GLU A CA 1
ATOM 775 C C . GLU A 1 93 ? 4.505 -1.319 -0.208 1.00 93.88 93 GLU A C 1
ATOM 777 O O . GLU A 1 93 ? 4.409 -2.291 -0.964 1.00 93.88 93 GLU A O 1
ATOM 782 N N . THR A 1 94 ? 4.962 -0.136 -0.601 1.00 80.12 94 THR A N 1
ATOM 783 C CA . THR A 1 94 ? 5.489 0.104 -1.934 1.00 80.12 94 THR A CA 1
ATOM 784 C C . THR A 1 94 ? 6.739 -0.742 -2.170 1.00 80.12 94 THR A C 1
ATOM 786 O O . THR A 1 94 ? 7.455 -1.100 -1.241 1.00 80.12 94 THR A O 1
ATOM 789 N N . TRP A 1 95 ? 7.016 -1.058 -3.432 1.00 76.94 95 TRP A N 1
ATOM 790 C CA . TRP A 1 95 ? 8.212 -1.816 -3.809 1.00 76.94 95 TRP A CA 1
ATOM 791 C C . TRP A 1 95 ? 9.523 -1.041 -3.581 1.00 76.94 95 TRP A C 1
ATOM 793 O O . TRP A 1 95 ? 10.584 -1.641 -3.507 1.00 76.94 95 TRP A O 1
ATOM 803 N N . GLU A 1 96 ? 9.451 0.283 -3.431 1.00 76.38 96 GLU A N 1
ATOM 804 C CA . GLU A 1 96 ? 10.572 1.153 -3.073 1.00 76.38 96 GLU A CA 1
ATOM 805 C C .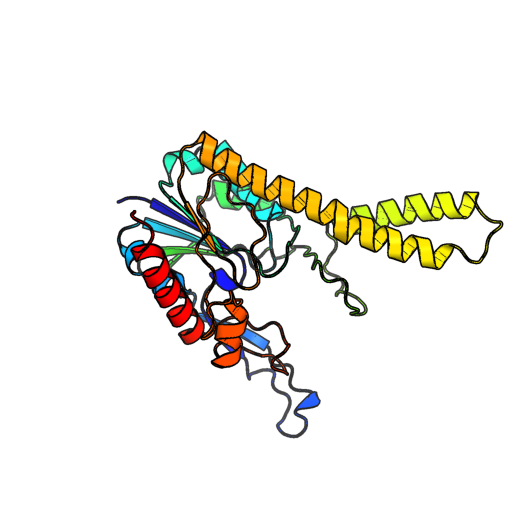 GLU A 1 96 ? 10.089 2.248 -2.097 1.00 76.38 96 GLU A C 1
ATOM 807 O O . GLU A 1 96 ? 8.901 2.590 -2.110 1.00 76.38 96 GLU A O 1
ATOM 812 N N . PRO A 1 97 ? 10.960 2.842 -1.266 1.00 77.31 97 PRO A N 1
ATOM 813 C CA . PRO A 1 97 ? 10.578 3.851 -0.277 1.00 77.31 97 PRO A CA 1
ATOM 814 C C . PRO A 1 97 ? 10.250 5.217 -0.914 1.00 77.31 97 PRO A C 1
ATOM 816 O O . PRO A 1 97 ? 11.030 6.163 -0.866 1.00 77.31 97 PRO A O 1
ATOM 819 N N . ARG A 1 98 ? 9.066 5.342 -1.524 1.00 77.88 98 ARG A N 1
ATOM 820 C CA . ARG A 1 98 ? 8.633 6.560 -2.229 1.00 77.88 98 ARG A CA 1
ATOM 821 C C . ARG A 1 98 ? 8.262 7.692 -1.274 1.00 77.88 98 ARG A C 1
ATOM 823 O O . ARG A 1 98 ? 7.484 7.506 -0.336 1.00 77.88 98 ARG A O 1
ATOM 830 N N . ILE A 1 99 ? 8.741 8.894 -1.587 1.00 81.31 99 ILE A N 1
ATOM 831 C CA . ILE A 1 99 ? 8.388 10.138 -0.892 1.00 81.31 99 ILE A CA 1
ATOM 832 C C . ILE A 1 99 ? 7.683 11.048 -1.891 1.00 81.31 99 ILE A C 1
ATOM 834 O O . ILE A 1 99 ? 8.310 11.786 -2.651 1.00 81.31 99 ILE A O 1
ATOM 838 N N . THR A 1 100 ? 6.361 10.962 -1.905 1.00 77.69 100 THR A N 1
ATOM 839 C CA . THR A 1 100 ? 5.500 11.738 -2.797 1.00 77.69 100 THR A CA 1
ATOM 840 C C . THR A 1 100 ? 4.418 12.427 -1.986 1.00 77.69 100 THR A C 1
ATOM 842 O O . THR A 1 100 ? 4.003 11.920 -0.940 1.00 77.69 100 THR A O 1
ATOM 845 N N . PHE A 1 101 ? 3.959 13.573 -2.472 1.00 77.38 101 PHE A N 1
ATOM 846 C CA . PHE A 1 101 ? 2.915 14.355 -1.828 1.00 77.38 101 PHE A CA 1
ATOM 847 C C . PHE A 1 101 ? 1.761 14.545 -2.803 1.00 77.38 101 PHE A C 1
ATOM 849 O O . PHE A 1 101 ? 1.977 14.829 -3.983 1.00 77.38 101 PHE A O 1
ATOM 856 N N . LEU A 1 102 ? 0.545 14.412 -2.289 1.00 73.56 102 LEU A N 1
ATOM 857 C CA . LEU A 1 102 ? -0.653 14.897 -2.959 1.00 73.56 102 LEU A CA 1
ATOM 858 C C . LEU A 1 102 ? -0.750 16.413 -2.763 1.00 73.56 102 LEU A C 1
ATOM 860 O O . LEU A 1 102 ? -0.222 16.948 -1.781 1.00 73.56 102 LEU A O 1
ATOM 864 N N . GLN A 1 103 ? -1.432 17.108 -3.675 1.00 71.38 103 GLN A N 1
ATOM 865 C CA . GLN A 1 103 ? -1.733 18.521 -3.462 1.00 71.38 103 GLN A CA 1
ATOM 866 C C . GLN A 1 103 ? -2.724 18.646 -2.300 1.00 71.38 103 GLN A C 1
ATOM 868 O O . GLN A 1 103 ? -3.727 17.934 -2.267 1.00 71.38 103 GLN A O 1
ATOM 873 N N . ASP A 1 104 ? -2.465 19.547 -1.349 1.00 68.56 104 ASP A N 1
ATOM 874 C CA . ASP A 1 104 ? -3.264 19.641 -0.117 1.00 68.56 104 ASP A CA 1
ATOM 875 C C . ASP A 1 104 ? -4.760 19.856 -0.400 1.00 68.56 104 ASP A C 1
ATOM 877 O O . ASP A 1 104 ? -5.603 19.234 0.246 1.00 68.56 104 ASP A O 1
ATOM 881 N N . ILE A 1 105 ? -5.091 20.651 -1.427 1.00 68.38 105 ILE A N 1
ATOM 882 C CA . ILE A 1 105 ? -6.478 20.882 -1.849 1.00 68.38 105 ILE A CA 1
ATOM 883 C C . ILE A 1 105 ? -7.163 19.598 -2.334 1.00 68.38 105 ILE A C 1
ATOM 885 O O . ILE A 1 105 ? -8.325 19.369 -2.011 1.00 68.38 105 ILE A O 1
ATOM 889 N N . GLU A 1 106 ? -6.443 18.722 -3.044 1.00 67.62 106 GLU A N 1
ATOM 890 C CA . GLU A 1 106 ? -6.983 17.443 -3.511 1.00 67.62 106 GLU A CA 1
ATOM 891 C C . GLU A 1 106 ? -7.283 16.531 -2.319 1.00 67.62 106 GLU A C 1
ATOM 893 O O . GLU A 1 106 ? -8.356 15.935 -2.262 1.00 67.62 106 GLU A O 1
ATOM 898 N N . VAL A 1 107 ? -6.376 16.456 -1.337 1.00 70.00 107 VAL A N 1
ATOM 899 C CA . VAL A 1 107 ? -6.562 15.632 -0.129 1.00 70.00 107 VAL A CA 1
ATOM 900 C C . VAL A 1 107 ? -7.727 16.146 0.715 1.00 70.00 107 VAL A C 1
ATOM 902 O O . VAL A 1 107 ? -8.555 15.361 1.188 1.00 70.00 107 VAL A O 1
ATOM 905 N N . GLU A 1 108 ? -7.804 17.460 0.905 1.00 71.06 108 GLU A N 1
ATOM 906 C CA . GLU A 1 108 ? -8.840 18.091 1.710 1.00 71.06 108 GLU A CA 1
ATOM 907 C C . GLU A 1 108 ? -10.223 17.957 1.061 1.00 71.06 108 GLU A C 1
ATOM 909 O O . GLU A 1 108 ? -11.162 17.492 1.715 1.00 71.06 108 GLU A O 1
ATOM 914 N N . GLU A 1 109 ? -10.365 18.293 -0.225 1.00 72.44 109 GLU A N 1
ATOM 915 C CA . GLU A 1 109 ? -11.621 18.103 -0.960 1.00 72.44 109 GLU A CA 1
ATOM 916 C C . GLU A 1 109 ? -12.058 16.639 -0.953 1.00 72.44 109 GLU A C 1
ATOM 918 O O . GLU A 1 109 ? -13.240 16.318 -0.777 1.00 72.44 109 GLU A O 1
ATOM 923 N N . PHE A 1 110 ? -11.101 15.732 -1.107 1.00 72.81 110 PHE A N 1
ATOM 924 C CA . PHE A 1 110 ? -11.348 14.304 -1.101 1.00 72.81 110 PHE A CA 1
ATOM 925 C C . PHE A 1 110 ? -11.904 13.811 0.242 1.00 72.81 110 PHE A C 1
ATOM 927 O O . PHE A 1 110 ? -12.896 13.075 0.286 1.00 72.81 110 PHE A O 1
ATOM 934 N N . ILE A 1 111 ? -11.324 14.255 1.356 1.00 73.19 111 ILE A N 1
ATOM 935 C CA . ILE A 1 111 ? -11.775 13.849 2.691 1.00 73.19 111 ILE A CA 1
ATOM 936 C C . ILE A 1 111 ? -13.085 14.543 3.069 1.00 73.19 111 ILE A C 1
ATOM 938 O O . ILE A 1 111 ? -13.974 13.873 3.608 1.00 73.19 111 ILE A O 1
ATOM 942 N N . ARG A 1 112 ? -13.245 15.834 2.744 1.00 74.31 112 ARG A N 1
ATOM 943 C CA . ARG A 1 112 ? -14.475 16.608 2.995 1.00 74.31 112 ARG A CA 1
ATOM 944 C C . ARG A 1 112 ? -15.665 16.089 2.197 1.00 74.31 112 ARG A C 1
ATOM 946 O O . ARG A 1 112 ? -16.765 16.009 2.733 1.00 74.31 112 ARG A O 1
ATOM 953 N N . SER A 1 113 ? -15.447 15.669 0.952 1.00 73.19 113 SER A N 1
ATOM 954 C CA . SER A 1 113 ? -16.493 15.060 0.120 1.00 73.19 113 SER A CA 1
ATOM 955 C C . SER A 1 113 ? -16.855 13.635 0.543 1.00 73.19 113 SER A C 1
ATOM 957 O O . SER A 1 113 ? -17.635 12.983 -0.145 1.00 73.19 113 SER A O 1
ATOM 959 N N . ASN A 1 114 ? -16.299 13.123 1.651 1.00 66.94 114 ASN A N 1
ATOM 960 C CA . ASN A 1 114 ? -16.482 11.744 2.100 1.00 66.94 114 ASN A CA 1
ATOM 961 C C . ASN A 1 114 ? -16.196 10.738 0.970 1.00 66.94 114 ASN A C 1
ATOM 963 O O . ASN A 1 114 ? -16.907 9.747 0.818 1.00 66.94 114 ASN A O 1
ATOM 967 N N . PHE A 1 115 ? -15.171 11.033 0.165 1.00 70.12 115 PHE A N 1
ATOM 968 C CA . PHE A 1 115 ? -14.734 10.236 -0.979 1.00 70.12 115 PHE A CA 1
ATOM 969 C C . PHE A 1 115 ? -15.727 10.136 -2.145 1.00 70.12 115 PHE A C 1
ATOM 971 O O . PHE A 1 115 ? -15.421 9.459 -3.119 1.00 70.12 115 PHE A O 1
ATOM 978 N N . VAL A 1 116 ? -16.879 10.819 -2.109 1.00 68.44 116 VAL A N 1
ATOM 979 C CA . VAL A 1 116 ? -17.990 10.615 -3.063 1.00 68.44 116 VAL A CA 1
ATOM 980 C C . VAL A 1 116 ? -17.555 10.697 -4.530 1.00 68.44 116 VAL A C 1
ATOM 982 O O . VAL A 1 116 ? -18.043 9.925 -5.345 1.00 68.44 116 VAL A O 1
ATOM 985 N N . LYS A 1 117 ? -16.615 11.585 -4.875 1.00 60.84 117 LYS A N 1
ATOM 986 C CA . LYS A 1 117 ? -16.174 11.788 -6.267 1.00 60.84 117 LYS A CA 1
ATOM 987 C C . LYS A 1 117 ? -15.270 10.680 -6.827 1.00 60.84 117 LYS A C 1
ATOM 989 O O . LYS A 1 117 ? -15.151 10.573 -8.041 1.00 60.84 117 LYS A O 1
ATOM 994 N N . CYS A 1 118 ? -14.615 9.893 -5.974 1.00 66.88 118 CYS A N 1
ATOM 995 C CA . CYS A 1 118 ? -13.650 8.860 -6.386 1.00 66.88 118 CYS A CA 1
ATOM 996 C C . CYS A 1 118 ? -14.004 7.483 -5.812 1.00 66.88 118 CYS A C 1
ATOM 998 O O . CYS A 1 118 ? -13.170 6.579 -5.819 1.00 66.88 118 CYS A O 1
ATOM 1000 N N . ARG A 1 119 ? -15.213 7.366 -5.256 1.00 78.19 119 ARG A N 1
ATOM 1001 C CA . ARG A 1 119 ? -15.718 6.183 -4.580 1.00 78.19 119 ARG A CA 1
ATOM 1002 C C . ARG A 1 119 ? -16.464 5.305 -5.567 1.00 78.19 119 ARG A C 1
ATOM 1004 O O . ARG A 1 119 ? -17.446 5.728 -6.168 1.00 78.19 119 ARG A O 1
ATOM 1011 N N . GLU A 1 120 ? -16.057 4.051 -5.612 1.00 82.44 120 GLU A N 1
ATOM 1012 C CA . GLU A 1 120 ? -16.769 2.958 -6.263 1.00 82.44 120 GLU A CA 1
ATOM 1013 C C . GLU A 1 120 ? -17.087 1.898 -5.195 1.00 82.44 120 GLU A C 1
ATOM 1015 O O . GLU A 1 120 ? -16.390 1.797 -4.184 1.00 82.44 120 GLU A O 1
ATOM 1020 N N . ILE A 1 121 ? -18.173 1.143 -5.359 1.00 84.88 121 ILE A N 1
ATOM 1021 C CA . ILE A 1 121 ? -18.490 0.010 -4.480 1.00 84.88 121 ILE A CA 1
ATOM 1022 C C . ILE A 1 121 ? -18.430 -1.253 -5.326 1.00 84.88 121 ILE A C 1
ATOM 1024 O O . ILE A 1 121 ? -19.185 -1.375 -6.288 1.00 84.88 121 ILE A O 1
ATOM 1028 N N . LEU A 1 122 ? -17.542 -2.174 -4.961 1.00 82.19 122 LEU A N 1
ATOM 1029 C CA . LEU A 1 122 ? -17.298 -3.432 -5.669 1.00 82.19 122 LEU A CA 1
ATOM 1030 C C . LEU A 1 122 ? -17.235 -4.548 -4.635 1.00 82.19 122 LEU A C 1
ATOM 1032 O O . LEU A 1 122 ? -16.500 -4.419 -3.665 1.00 82.19 122 LEU A O 1
ATOM 1036 N N . ASP A 1 123 ? -18.040 -5.598 -4.778 1.00 80.81 123 ASP A N 1
ATOM 1037 C CA . ASP A 1 123 ? -18.086 -6.724 -3.830 1.00 80.81 123 ASP A CA 1
ATOM 1038 C C . ASP A 1 123 ? -18.269 -6.311 -2.353 1.00 80.81 123 ASP A C 1
ATOM 1040 O O . ASP A 1 123 ? -17.723 -6.920 -1.435 1.00 80.81 123 ASP A O 1
ATOM 1044 N N . ASN A 1 124 ? -19.071 -5.265 -2.109 1.00 84.00 124 ASN A N 1
ATOM 1045 C CA . ASN A 1 124 ? -19.273 -4.630 -0.794 1.00 84.00 124 ASN A CA 1
ATOM 1046 C C . ASN A 1 124 ? -18.018 -3.964 -0.195 1.00 84.00 124 ASN A C 1
ATOM 1048 O O . ASN A 1 124 ? -17.981 -3.671 1.000 1.00 84.00 124 ASN A O 1
ATOM 1052 N N . ILE A 1 125 ? -17.014 -3.687 -1.024 1.00 86.69 125 ILE A N 1
ATOM 1053 C CA . ILE A 1 125 ? -15.795 -2.962 -0.675 1.00 86.69 125 ILE A CA 1
ATOM 1054 C C . ILE A 1 125 ? -15.898 -1.542 -1.230 1.00 86.69 125 ILE A C 1
ATOM 1056 O O . ILE A 1 125 ? -16.155 -1.329 -2.415 1.00 86.69 125 ILE A O 1
ATOM 1060 N N . GLU A 1 126 ? -15.699 -0.552 -0.361 1.00 88.81 126 GLU A N 1
ATOM 1061 C CA . GLU A 1 126 ? -15.575 0.851 -0.749 1.00 88.81 126 GLU A CA 1
ATOM 1062 C C . GLU A 1 126 ? -14.189 1.063 -1.361 1.00 88.81 126 GLU A C 1
ATOM 1064 O O . GLU A 1 126 ? -13.188 1.101 -0.647 1.00 88.81 126 GLU A O 1
ATOM 1069 N N . HIS A 1 127 ? -14.129 1.196 -2.680 1.00 84.25 127 HIS A N 1
ATOM 1070 C CA . HIS A 1 127 ? -12.892 1.370 -3.417 1.00 84.25 127 HIS A CA 1
ATOM 1071 C C . HIS A 1 127 ? -12.658 2.840 -3.733 1.00 84.25 127 HIS A C 1
ATOM 1073 O O . HIS A 1 127 ? -13.541 3.524 -4.255 1.00 84.25 127 HIS A O 1
ATOM 1079 N N . VAL A 1 128 ? -11.464 3.330 -3.411 1.00 84.50 128 VAL A N 1
ATOM 1080 C CA . VAL A 1 128 ? -11.107 4.720 -3.638 1.00 84.50 128 VAL A CA 1
ATOM 1081 C C . VAL A 1 128 ? -9.705 4.837 -4.204 1.00 84.50 128 VAL A C 1
ATOM 1083 O O . VAL A 1 128 ? -8.730 4.400 -3.594 1.00 84.50 128 VAL A O 1
ATOM 1086 N N . ILE A 1 129 ? -9.605 5.443 -5.384 1.00 82.19 129 ILE A N 1
ATOM 1087 C CA . ILE A 1 129 ? -8.337 5.565 -6.100 1.00 82.19 129 ILE A CA 1
ATOM 1088 C C . ILE A 1 129 ? -7.969 7.028 -6.239 1.00 82.19 129 ILE A C 1
ATOM 1090 O O . ILE A 1 129 ? -8.669 7.822 -6.864 1.00 82.19 129 ILE A O 1
ATOM 1094 N N . LEU A 1 130 ? -6.833 7.353 -5.639 1.00 77.88 130 LEU A N 1
ATOM 1095 C CA . LEU A 1 130 ? -6.237 8.673 -5.627 1.00 77.88 130 LEU A CA 1
ATOM 1096 C C . LEU A 1 130 ? -5.071 8.699 -6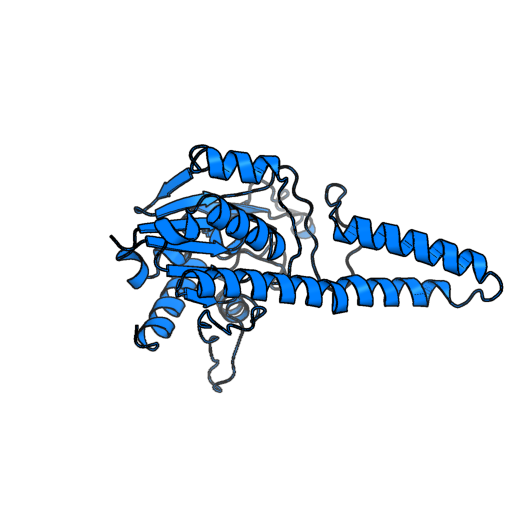.605 1.00 77.88 130 LEU A C 1
ATOM 1098 O O . LEU A 1 130 ? -3.907 8.582 -6.223 1.00 77.88 130 LEU A O 1
ATOM 1102 N N . SER A 1 131 ? -5.394 8.827 -7.887 1.00 67.50 131 SER A N 1
ATOM 1103 C CA . SER A 1 131 ? -4.407 9.214 -8.889 1.00 67.50 131 SER A CA 1
ATOM 1104 C C . SER A 1 131 ? -4.280 10.731 -8.839 1.00 67.50 131 SER A C 1
ATOM 1106 O O . SER A 1 131 ? -5.212 11.431 -9.244 1.00 67.50 131 SER A O 1
ATOM 1108 N N . GLY A 1 132 ? -3.163 11.256 -8.342 1.00 56.88 132 GLY A N 1
ATOM 1109 C CA . GLY A 1 132 ? -2.928 12.683 -8.495 1.00 56.88 132 GLY A CA 1
ATOM 1110 C C . GLY A 1 132 ? -2.783 12.984 -9.976 1.00 56.88 132 GLY A C 1
ATOM 1111 O O . GLY A 1 132 ? -1.859 12.500 -10.625 1.00 56.88 132 GLY A O 1
ATOM 1112 N N . ARG A 1 133 ? -3.706 13.772 -10.532 1.00 46.12 133 ARG A N 1
ATOM 1113 C CA . ARG A 1 133 ? -3.614 14.198 -11.937 1.00 46.12 133 ARG A CA 1
ATOM 1114 C C . ARG A 1 133 ? -2.395 15.103 -12.173 1.00 46.12 133 ARG A C 1
ATOM 1116 O O . ARG A 1 133 ? -2.045 15.337 -13.318 1.00 46.12 133 ARG A O 1
ATOM 1123 N N . ASN A 1 134 ? -1.733 15.536 -11.092 1.00 42.28 134 ASN A N 1
ATOM 1124 C CA . ASN A 1 134 ? -0.530 16.366 -11.060 1.00 42.28 134 ASN A CA 1
ATOM 1125 C C . ASN A 1 134 ? 0.487 15.911 -9.986 1.00 42.28 134 ASN A C 1
ATOM 1127 O O . ASN A 1 134 ? 1.138 16.749 -9.358 1.00 42.28 134 ASN A O 1
ATOM 1131 N N . THR A 1 135 ? 0.602 14.610 -9.690 1.00 38.53 135 THR A N 1
ATOM 1132 C CA . THR A 1 135 ? 1.584 14.163 -8.684 1.00 38.53 135 THR A CA 1
ATOM 1133 C C . THR A 1 135 ? 2.995 14.119 -9.234 1.00 38.53 135 THR A C 1
ATOM 1135 O O . THR A 1 135 ? 3.274 13.410 -10.196 1.00 38.53 135 THR A O 1
ATOM 1138 N N . ALA A 1 136 ? 3.906 14.783 -8.533 1.00 40.94 136 ALA A N 1
ATOM 1139 C CA . ALA A 1 136 ? 5.325 14.547 -8.684 1.00 40.94 136 ALA A CA 1
ATOM 1140 C C . ALA A 1 136 ? 5.733 13.297 -7.879 1.00 40.94 136 ALA A C 1
ATOM 1142 O O . ALA A 1 136 ? 5.492 13.223 -6.671 1.00 40.94 136 ALA A O 1
ATOM 1143 N N . SER A 1 137 ? 6.356 12.314 -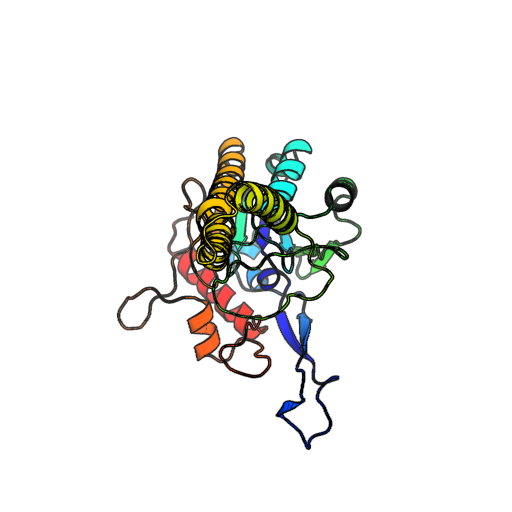8.533 1.00 36.78 137 SER A N 1
ATOM 1144 C CA . SER A 1 137 ? 6.831 11.074 -7.903 1.00 36.78 137 SER A CA 1
ATOM 1145 C C . SER A 1 137 ? 8.356 10.973 -7.893 1.00 36.78 137 SER A C 1
ATOM 1147 O O . SER A 1 137 ? 8.981 11.203 -8.916 1.00 36.78 137 SER A O 1
ATOM 1149 N N . MET A 1 138 ? 8.987 10.560 -6.792 1.00 37.34 138 MET A N 1
ATOM 1150 C CA . MET A 1 138 ? 10.409 10.180 -6.813 1.00 37.34 138 MET A CA 1
ATOM 1151 C C . MET A 1 138 ? 10.591 8.693 -6.598 1.00 37.34 138 MET A C 1
ATOM 1153 O O . MET A 1 138 ? 10.093 8.151 -5.612 1.00 37.34 138 MET A O 1
ATOM 1157 N N . LEU A 1 139 ? 11.340 8.083 -7.515 1.00 41.84 139 LEU A N 1
ATOM 1158 C CA . LEU A 1 139 ? 11.868 6.732 -7.396 1.00 41.84 139 LEU A CA 1
ATOM 1159 C C . LEU A 1 139 ? 13.207 6.811 -6.646 1.00 41.84 139 LEU A C 1
ATOM 1161 O O . LEU A 1 139 ? 14.042 7.666 -6.962 1.00 41.84 139 LEU A O 1
ATOM 1165 N N . ILE A 1 140 ? 13.413 5.951 -5.650 1.00 39.91 140 ILE A N 1
ATOM 1166 C CA . ILE A 1 140 ? 14.692 5.829 -4.936 1.00 39.91 140 ILE A CA 1
ATOM 1167 C C . ILE A 1 140 ? 15.374 4.580 -5.488 1.00 39.91 140 ILE A C 1
ATOM 1169 O O . ILE A 1 140 ? 15.360 3.524 -4.866 1.00 39.91 140 ILE A O 1
ATOM 1173 N N . ASN A 1 141 ? 15.961 4.700 -6.681 1.00 40.03 141 ASN A N 1
ATOM 1174 C CA . ASN A 1 141 ? 16.834 3.669 -7.233 1.00 40.03 141 ASN A CA 1
ATOM 1175 C C . ASN A 1 141 ? 18.179 4.293 -7.670 1.00 40.03 141 ASN A C 1
ATOM 1177 O O . ASN A 1 141 ? 18.177 5.224 -8.482 1.00 40.03 141 ASN A O 1
ATOM 1181 N N . PRO A 1 142 ? 19.335 3.848 -7.131 1.00 33.56 142 PRO A N 1
ATOM 1182 C CA . PRO A 1 142 ? 20.646 4.397 -7.483 1.00 33.56 142 PRO A CA 1
ATOM 1183 C C . PRO A 1 142 ? 21.129 4.057 -8.899 1.00 33.56 142 PRO A C 1
ATOM 1185 O O . PRO A 1 142 ? 22.168 4.580 -9.303 1.00 33.56 142 PRO A O 1
ATOM 1188 N N . GLN A 1 143 ? 20.436 3.187 -9.642 1.00 37.38 143 GLN A N 1
ATOM 1189 C CA . GLN A 1 143 ? 20.891 2.748 -10.960 1.00 37.38 143 GLN A CA 1
ATOM 1190 C C . GLN A 1 143 ? 20.356 3.632 -12.096 1.00 37.38 143 GLN A C 1
ATOM 1192 O O . GLN A 1 143 ? 19.174 3.938 -12.197 1.00 37.38 143 GLN A O 1
ATOM 1197 N N . GLU A 1 144 ? 21.317 4.084 -12.894 1.00 38.59 144 GLU A N 1
ATOM 1198 C CA . GLU A 1 144 ? 21.270 4.901 -14.104 1.00 38.59 144 GLU A CA 1
ATOM 1199 C C . GLU A 1 144 ? 20.017 4.721 -14.980 1.00 38.59 144 GLU A C 1
ATOM 1201 O O . GLU A 1 144 ? 19.920 3.786 -15.764 1.00 38.59 144 GLU A O 1
ATOM 1206 N N . THR A 1 145 ? 19.108 5.696 -14.952 1.00 37.88 145 THR A N 1
ATOM 1207 C CA . THR A 1 145 ? 18.301 6.029 -16.132 1.00 37.88 145 THR A CA 1
ATOM 1208 C C . THR A 1 145 ? 18.361 7.533 -16.348 1.00 37.88 145 THR A C 1
ATOM 1210 O O . THR A 1 145 ? 18.080 8.312 -15.432 1.00 37.88 145 THR A O 1
ATOM 1213 N N . ALA A 1 146 ? 18.797 7.921 -17.544 1.00 39.69 146 ALA A N 1
ATOM 1214 C CA . ALA A 1 146 ? 18.855 9.298 -18.000 1.00 39.69 146 ALA A CA 1
ATOM 1215 C C . ALA A 1 146 ? 17.431 9.871 -18.091 1.00 39.69 146 ALA A C 1
ATOM 1217 O O . ALA A 1 146 ? 16.547 9.243 -18.662 1.00 39.69 146 ALA A O 1
ATOM 1218 N N . ASP A 1 147 ? 17.255 11.042 -17.483 1.00 35.28 147 ASP A N 1
ATOM 1219 C CA . ASP A 1 147 ? 16.109 11.951 -17.552 1.00 35.28 147 ASP A CA 1
ATOM 1220 C C . ASP A 1 147 ? 14.707 11.395 -17.207 1.00 35.28 147 ASP A C 1
ATOM 1222 O O . ASP A 1 147 ? 14.016 10.830 -18.056 1.00 35.28 147 ASP A O 1
ATOM 1226 N N . PRO A 1 148 ? 14.195 11.637 -15.977 1.00 37.47 148 PRO A N 1
ATOM 1227 C CA . PRO A 1 148 ? 12.773 11.453 -15.705 1.00 37.47 148 PRO A CA 1
ATOM 1228 C C . PRO A 1 148 ? 11.939 12.475 -16.510 1.00 37.47 148 PRO A C 1
ATOM 1230 O O . PRO A 1 148 ? 12.314 13.650 -16.578 1.00 37.47 148 PRO A O 1
ATOM 1233 N N . PRO A 1 149 ? 10.788 12.079 -17.089 1.00 35.28 149 PRO A N 1
ATOM 1234 C CA . PRO A 1 149 ? 9.963 12.965 -17.905 1.00 35.28 149 PRO A CA 1
ATOM 1235 C C . PRO A 1 149 ? 9.449 14.182 -17.115 1.00 35.28 149 PRO A C 1
ATOM 1237 O O . PRO A 1 149 ? 9.219 14.132 -15.901 1.00 35.28 149 PRO A O 1
ATOM 1240 N N . ALA A 1 150 ? 9.255 15.285 -17.846 1.00 33.44 150 ALA A N 1
ATOM 1241 C CA . ALA A 1 150 ? 9.109 16.677 -17.399 1.00 33.44 150 ALA A CA 1
ATOM 1242 C C . ALA A 1 150 ? 7.907 17.028 -16.481 1.00 33.44 150 ALA A C 1
ATOM 1244 O O . ALA A 1 150 ? 7.637 18.204 -16.254 1.00 33.44 150 ALA A O 1
ATOM 1245 N N . GLY A 1 151 ? 7.201 16.052 -15.906 1.00 36.47 151 GLY A N 1
ATOM 1246 C CA . GLY A 1 151 ? 6.090 16.266 -14.962 1.00 36.47 151 GLY A CA 1
ATOM 1247 C C . GLY A 1 151 ? 6.459 16.122 -13.480 1.00 36.47 151 GLY A C 1
ATOM 1248 O O . GLY A 1 151 ? 5.589 16.177 -12.615 1.00 36.47 151 GLY A O 1
ATOM 1249 N N . THR A 1 152 ? 7.737 15.915 -13.160 1.00 38.44 152 THR A N 1
ATOM 1250 C CA . THR A 1 152 ? 8.139 15.266 -11.902 1.00 38.44 152 THR A CA 1
ATOM 1251 C C . THR A 1 152 ? 8.929 16.186 -10.961 1.00 38.44 152 THR A C 1
ATOM 1253 O O . THR A 1 152 ? 10.048 15.891 -10.532 1.00 38.44 152 THR A O 1
ATOM 1256 N N . LEU A 1 153 ? 8.354 17.342 -10.631 1.00 37.75 153 LEU A N 1
ATOM 1257 C CA . LEU A 1 153 ? 8.936 18.293 -9.675 1.00 37.75 153 LEU A CA 1
ATOM 1258 C C . LEU A 1 153 ? 8.449 17.997 -8.251 1.00 37.75 153 LEU A C 1
ATOM 1260 O O . LEU A 1 153 ? 7.475 18.562 -7.766 1.00 37.75 153 LEU A O 1
ATOM 1264 N N . THR A 1 154 ? 9.114 17.065 -7.572 1.00 52.44 154 THR A N 1
ATOM 1265 C CA . THR A 1 154 ? 8.862 16.776 -6.152 1.00 52.44 154 THR A CA 1
ATOM 1266 C C . THR A 1 154 ? 9.560 17.771 -5.244 1.00 52.44 154 THR A C 1
ATOM 1268 O O . THR A 1 154 ? 10.562 18.385 -5.605 1.00 52.44 154 THR A O 1
ATOM 1271 N N . LEU A 1 155 ? 9.092 17.837 -3.996 1.00 46.12 155 LEU A N 1
ATOM 1272 C CA . LEU A 1 155 ? 9.756 18.559 -2.921 1.00 46.12 155 LEU A CA 1
ATOM 1273 C C . LEU A 1 155 ? 11.215 18.099 -2.747 1.00 46.12 155 LEU A C 1
ATOM 1275 O O . LEU A 1 155 ? 12.077 18.943 -2.576 1.00 46.12 155 LEU A O 1
ATOM 1279 N N . LEU A 1 156 ? 11.539 16.804 -2.850 1.00 50.44 156 LEU A N 1
ATOM 1280 C CA . LEU A 1 156 ? 12.932 16.334 -2.793 1.00 50.44 156 LEU A CA 1
ATOM 1281 C C . LEU A 1 156 ? 13.750 16.688 -4.041 1.00 50.44 156 LEU A C 1
ATOM 1283 O O . LEU A 1 156 ? 14.935 16.940 -3.885 1.00 50.44 156 LEU A O 1
ATOM 1287 N N . ASN A 1 157 ? 13.161 16.785 -5.239 1.00 55.12 157 ASN A N 1
ATOM 1288 C CA . ASN A 1 157 ? 13.852 17.356 -6.404 1.00 55.12 157 ASN A CA 1
ATOM 1289 C C . ASN A 1 157 ? 14.061 18.863 -6.242 1.00 55.12 157 ASN A C 1
ATOM 1291 O O . ASN A 1 157 ? 15.107 19.376 -6.618 1.00 55.12 157 ASN A O 1
ATOM 1295 N N . LEU A 1 158 ? 13.102 19.582 -5.654 1.00 54.69 158 LEU A N 1
ATOM 1296 C CA . LEU A 1 158 ? 13.251 20.994 -5.300 1.00 54.69 158 LEU A CA 1
ATOM 1297 C C . LEU A 1 158 ? 14.339 21.184 -4.242 1.00 54.69 158 LEU A C 1
ATOM 1299 O O . LEU A 1 158 ? 15.188 22.047 -4.418 1.00 54.69 158 LEU A O 1
ATOM 1303 N N . HIS A 1 159 ? 14.371 20.351 -3.198 1.00 56.31 159 HIS A N 1
ATOM 1304 C CA . HIS A 1 159 ? 15.430 20.352 -2.190 1.00 56.31 159 HIS A CA 1
ATOM 1305 C C . HIS A 1 159 ? 16.763 19.895 -2.783 1.00 56.31 159 HIS A C 1
ATOM 1307 O O . HIS A 1 159 ? 17.769 20.515 -2.490 1.00 56.31 159 HIS A O 1
ATOM 1313 N N . TYR A 1 160 ? 16.799 18.888 -3.658 1.00 61.47 160 TYR A N 1
ATOM 1314 C CA . TYR A 1 160 ? 18.007 18.476 -4.375 1.00 61.47 160 TYR A CA 1
ATOM 1315 C C . TYR A 1 160 ? 18.518 19.609 -5.259 1.00 61.47 160 TYR A C 1
ATOM 1317 O O . TYR A 1 160 ? 19.694 19.920 -5.197 1.00 61.47 160 TYR A O 1
ATOM 1325 N N . ASN A 1 161 ? 17.654 20.286 -6.015 1.00 62.28 161 ASN A N 1
ATOM 1326 C CA . ASN A 1 161 ? 18.029 21.424 -6.852 1.00 62.28 161 ASN A CA 1
ATOM 1327 C C . ASN A 1 161 ? 18.433 22.646 -6.018 1.00 62.28 161 ASN A C 1
ATOM 1329 O O . ASN A 1 161 ? 19.361 23.354 -6.395 1.00 62.28 161 ASN A O 1
ATOM 1333 N N . ALA A 1 162 ? 17.777 22.896 -4.884 1.00 62.97 162 ALA A N 1
ATOM 1334 C CA . ALA A 1 162 ? 18.138 23.961 -3.953 1.00 62.97 162 ALA A CA 1
ATOM 1335 C C . ALA A 1 162 ? 19.477 23.670 -3.266 1.00 62.97 162 ALA A C 1
ATOM 1337 O O . ALA A 1 162 ? 20.334 24.545 -3.221 1.00 62.97 162 ALA A O 1
ATOM 1338 N N . LEU A 1 163 ? 19.694 22.435 -2.809 1.00 59.78 163 LEU A N 1
ATOM 1339 C CA . LEU A 1 163 ? 20.968 21.971 -2.267 1.00 59.78 163 LEU A CA 1
ATOM 1340 C C . LEU A 1 163 ? 22.043 21.998 -3.352 1.00 59.78 163 LEU A C 1
ATOM 1342 O O . LEU A 1 163 ? 23.120 22.510 -3.105 1.00 59.78 163 LEU A O 1
ATOM 1346 N N . LYS A 1 164 ? 21.753 21.550 -4.574 1.00 66.12 164 LYS A N 1
ATOM 1347 C CA . LYS A 1 164 ? 22.675 21.607 -5.713 1.00 66.12 164 LYS A CA 1
ATOM 1348 C C . LYS A 1 164 ? 23.071 23.044 -6.027 1.00 66.12 164 LYS A C 1
ATOM 1350 O O . LYS A 1 164 ? 24.241 23.298 -6.268 1.00 66.12 164 LYS A O 1
ATOM 1355 N N . ARG A 1 165 ? 22.132 23.996 -5.977 1.00 67.94 165 ARG A N 1
ATOM 1356 C CA . ARG A 1 165 ? 22.428 25.434 -6.112 1.00 67.94 165 ARG A CA 1
ATOM 1357 C C . ARG A 1 165 ? 23.280 25.946 -4.948 1.00 67.94 165 ARG A C 1
ATOM 1359 O O . ARG A 1 165 ? 24.303 26.565 -5.201 1.00 67.94 165 ARG A O 1
ATOM 1366 N N . LEU A 1 166 ? 22.915 25.618 -3.707 1.00 63.12 166 LEU A N 1
ATOM 1367 C CA . LEU A 1 166 ? 23.669 25.982 -2.503 1.00 63.12 166 LEU A CA 1
ATOM 1368 C C . LEU A 1 166 ? 25.111 25.452 -2.557 1.00 63.12 166 LEU A C 1
ATOM 1370 O O . LEU A 1 166 ? 26.053 26.194 -2.299 1.00 63.12 166 LEU A O 1
ATOM 1374 N N . PHE A 1 167 ? 25.293 24.189 -2.939 1.00 62.81 167 PHE A N 1
ATOM 1375 C CA . PHE A 1 167 ? 26.601 23.554 -3.073 1.00 62.81 167 PHE A CA 1
ATOM 1376 C C . PHE A 1 167 ? 27.365 24.039 -4.307 1.00 62.81 167 PHE A C 1
ATOM 1378 O O . PHE A 1 167 ? 28.570 24.224 -4.212 1.00 62.81 167 PHE A O 1
ATOM 1385 N N . ALA A 1 168 ? 26.699 24.349 -5.423 1.00 67.94 168 ALA A N 1
ATOM 1386 C CA . ALA A 1 168 ? 27.339 24.994 -6.570 1.00 67.94 168 ALA A CA 1
ATOM 1387 C C . ALA A 1 168 ? 27.852 26.400 -6.223 1.00 67.94 168 ALA A C 1
ATOM 1389 O O . ALA A 1 168 ? 28.878 26.833 -6.747 1.00 67.94 168 ALA A O 1
ATOM 1390 N N . ASP A 1 169 ? 27.164 27.117 -5.336 1.00 66.44 169 ASP A N 1
ATOM 1391 C CA . ASP A 1 169 ? 27.627 28.410 -4.838 1.00 66.44 169 ASP A CA 1
ATOM 1392 C C . ASP A 1 169 ? 28.790 28.252 -3.843 1.00 66.44 169 ASP A C 1
ATOM 1394 O O . ASP A 1 169 ? 29.733 29.042 -3.892 1.00 66.44 169 ASP A O 1
ATOM 1398 N N . ILE A 1 170 ? 28.812 27.182 -3.037 1.00 59.38 170 ILE A N 1
ATOM 1399 C CA . ILE A 1 170 ? 29.979 26.796 -2.221 1.00 59.38 170 ILE A CA 1
ATOM 1400 C C . ILE A 1 170 ? 31.179 26.405 -3.108 1.00 59.38 170 ILE A C 1
ATOM 1402 O O . ILE A 1 170 ? 32.296 26.847 -2.845 1.00 59.38 170 ILE A O 1
ATOM 1406 N N . ASP A 1 171 ? 30.972 25.670 -4.203 1.00 58.97 171 ASP A N 1
ATOM 1407 C CA . ASP A 1 171 ? 32.025 25.297 -5.163 1.00 58.97 171 ASP A CA 1
ATOM 1408 C C . ASP A 1 171 ? 32.597 26.515 -5.899 1.00 58.97 171 ASP A C 1
ATOM 1410 O O . ASP A 1 171 ? 33.812 26.627 -6.088 1.00 58.97 171 ASP A O 1
ATOM 1414 N N . LYS A 1 172 ? 31.753 27.493 -6.262 1.00 65.38 172 LYS A N 1
ATOM 1415 C CA . LYS A 1 172 ? 32.215 28.776 -6.827 1.00 65.38 172 LYS A CA 1
ATOM 1416 C C . LYS A 1 172 ? 33.091 29.561 -5.849 1.00 65.38 172 LYS A C 1
ATOM 1418 O O . LYS A 1 172 ? 33.953 30.315 -6.304 1.00 65.38 172 LYS A O 1
ATOM 1423 N N . LEU A 1 173 ? 32.888 29.392 -4.540 1.00 57.38 173 LEU A N 1
ATOM 1424 C CA . LEU A 1 173 ? 33.746 29.961 -3.495 1.00 57.38 173 LEU A CA 1
ATOM 1425 C C . LEU A 1 173 ? 35.054 29.165 -3.313 1.00 57.38 173 LEU A C 1
ATOM 1427 O O . LEU A 1 173 ? 36.026 29.712 -2.799 1.00 57.38 173 LEU A O 1
ATOM 1431 N N . GLN A 1 174 ? 35.120 27.916 -3.787 1.00 56.78 174 GLN A N 1
ATOM 1432 C CA . GLN A 1 174 ? 36.288 27.025 -3.704 1.00 56.78 174 GLN A CA 1
ATOM 1433 C C . GLN A 1 174 ? 37.114 26.927 -5.004 1.00 56.78 174 GLN A C 1
ATOM 1435 O O . GLN A 1 174 ? 37.938 26.023 -5.123 1.00 56.78 174 GLN A O 1
ATOM 1440 N N . LYS A 1 175 ? 36.929 27.871 -5.942 1.00 50.72 175 LYS A N 1
ATOM 1441 C CA . LYS A 1 175 ? 37.406 27.975 -7.349 1.00 50.72 175 LYS A CA 1
ATOM 1442 C C . LYS A 1 175 ? 38.830 27.523 -7.762 1.00 50.72 175 LYS A C 1
ATOM 1444 O O . LYS A 1 175 ? 39.157 27.655 -8.935 1.00 50.72 175 LYS A O 1
ATOM 1449 N N . ASN A 1 176 ? 39.665 26.965 -6.889 1.00 53.53 176 ASN A N 1
ATOM 1450 C CA . ASN A 1 176 ? 41.037 26.543 -7.193 1.00 53.53 176 ASN A CA 1
ATOM 1451 C C . ASN A 1 176 ? 41.266 25.020 -7.285 1.00 53.53 176 ASN A C 1
ATOM 1453 O O . ASN A 1 176 ? 42.421 24.600 -7.297 1.00 53.53 176 ASN A O 1
ATOM 1457 N N . LYS A 1 177 ? 40.235 24.166 -7.356 1.00 54.94 177 LYS A N 1
ATOM 1458 C CA . LYS A 1 177 ? 40.433 22.714 -7.565 1.00 54.94 177 LYS A CA 1
ATOM 1459 C C . LYS A 1 177 ? 39.444 22.151 -8.587 1.00 54.94 177 LYS A C 1
ATOM 1461 O O . LYS A 1 177 ? 38.298 21.869 -8.254 1.00 54.94 177 LYS A O 1
ATOM 1466 N N . SER A 1 178 ? 39.911 21.983 -9.824 1.00 55.84 178 SER A N 1
ATOM 1467 C CA . SER A 1 178 ? 39.155 21.492 -10.988 1.00 55.84 178 SER A CA 1
ATOM 1468 C C . SER A 1 178 ? 38.611 20.064 -10.857 1.00 55.84 178 SER A C 1
ATOM 1470 O O . SER A 1 178 ? 37.751 19.676 -11.639 1.00 55.84 178 SER A O 1
ATOM 1472 N N . ASP A 1 179 ? 39.052 19.299 -9.857 1.00 58.03 179 ASP A N 1
ATOM 1473 C CA . ASP A 1 179 ? 38.801 17.852 -9.803 1.00 58.03 179 ASP A CA 1
ATOM 1474 C C . ASP A 1 179 ? 37.666 17.456 -8.830 1.00 58.03 179 ASP A C 1
ATOM 1476 O O . ASP A 1 179 ? 37.309 16.284 -8.731 1.00 58.03 179 ASP A O 1
ATOM 1480 N N . ASN A 1 180 ? 37.053 18.415 -8.120 1.00 56.62 180 ASN A N 1
ATOM 1481 C CA . ASN A 1 180 ? 36.065 18.128 -7.064 1.00 56.62 180 ASN A CA 1
ATOM 1482 C C . ASN A 1 180 ? 34.599 18.051 -7.539 1.00 56.62 180 ASN A C 1
ATOM 1484 O O . ASN A 1 180 ? 33.759 17.476 -6.846 1.00 56.62 180 ASN A O 1
ATOM 1488 N N . GLN A 1 181 ? 34.263 18.581 -8.715 1.00 55.03 181 GLN A N 1
ATOM 1489 C CA . GLN A 1 181 ? 32.864 18.875 -9.058 1.00 55.03 181 GLN A CA 1
ATOM 1490 C C . GLN A 1 181 ? 32.000 17.623 -9.325 1.00 55.03 181 GLN A C 1
ATOM 1492 O O . GLN A 1 181 ? 30.829 17.580 -8.951 1.00 55.03 181 GLN A O 1
ATOM 1497 N N . MET A 1 182 ? 32.579 16.551 -9.882 1.00 51.62 182 MET A N 1
ATOM 1498 C CA . MET A 1 182 ? 31.877 15.269 -10.088 1.00 51.62 182 MET A CA 1
ATOM 1499 C C . MET A 1 182 ? 31.690 14.472 -8.782 1.00 51.62 182 MET A C 1
ATOM 1501 O O . MET A 1 182 ? 30.748 13.687 -8.650 1.00 51.62 182 MET A O 1
ATOM 1505 N N . PHE A 1 183 ? 32.573 14.681 -7.800 1.00 53.59 183 PHE A N 1
ATOM 1506 C CA . PHE A 1 183 ? 32.519 14.012 -6.499 1.00 53.59 183 PHE A CA 1
ATOM 1507 C C . PHE A 1 183 ? 31.395 14.587 -5.622 1.00 53.59 183 PHE A C 1
ATOM 1509 O O . PHE A 1 183 ? 30.695 13.833 -4.944 1.00 53.59 183 PHE A O 1
ATOM 1516 N N . LEU A 1 184 ? 31.155 15.903 -5.687 1.00 65.50 184 LEU A N 1
ATOM 1517 C CA . LEU A 1 184 ? 30.070 16.567 -4.956 1.00 65.50 184 LEU A CA 1
ATOM 1518 C C . LEU A 1 184 ? 28.674 16.139 -5.428 1.00 65.50 184 LEU A C 1
ATOM 1520 O O . LEU A 1 184 ? 27.833 15.829 -4.587 1.00 65.50 184 LEU A O 1
ATOM 1524 N N . ASP A 1 185 ? 28.427 16.033 -6.736 1.00 65.88 185 ASP A N 1
ATOM 1525 C CA . ASP A 1 185 ? 27.094 15.686 -7.257 1.00 65.88 185 ASP A CA 1
ATOM 1526 C C . ASP A 1 185 ? 26.675 14.248 -6.894 1.00 65.88 185 ASP A C 1
ATOM 1528 O O . ASP A 1 185 ? 25.536 14.019 -6.470 1.00 65.88 185 ASP A O 1
ATOM 1532 N N . LYS A 1 186 ? 27.594 13.273 -6.989 1.00 68.25 186 LYS A N 1
ATOM 1533 C CA . LYS A 1 186 ? 27.328 11.876 -6.594 1.00 68.25 186 LYS A CA 1
ATOM 1534 C C . LYS A 1 186 ? 27.108 11.751 -5.086 1.00 68.25 186 LYS A C 1
ATOM 1536 O O . LYS A 1 186 ? 26.175 11.071 -4.661 1.00 68.25 186 LYS A O 1
ATOM 1541 N N . ASN A 1 187 ? 27.921 12.430 -4.276 1.00 72.44 187 ASN A N 1
ATOM 1542 C CA . ASN A 1 187 ? 27.774 12.416 -2.820 1.00 72.44 187 ASN A CA 1
ATOM 1543 C C . ASN A 1 187 ? 26.497 13.120 -2.364 1.00 72.44 187 ASN A C 1
ATOM 1545 O O . ASN A 1 187 ? 25.821 12.618 -1.470 1.00 72.44 187 ASN A O 1
ATOM 1549 N N . LEU A 1 188 ? 26.119 14.225 -3.008 1.00 69.12 188 LEU A N 1
ATOM 1550 C CA . LEU A 1 188 ? 24.869 14.917 -2.726 1.00 69.12 188 LEU A CA 1
ATOM 1551 C C . LEU A 1 188 ? 23.662 14.064 -3.118 1.00 69.12 188 LEU A C 1
ATOM 1553 O O . LEU A 1 188 ? 22.714 13.957 -2.345 1.00 69.12 188 LEU A O 1
ATOM 1557 N N . ARG A 1 189 ? 23.704 13.408 -4.283 1.00 67.94 189 ARG A N 1
ATOM 1558 C CA . ARG A 1 189 ? 22.654 12.473 -4.711 1.00 67.94 189 ARG A CA 1
ATOM 1559 C C . ARG A 1 189 ? 22.517 11.316 -3.717 1.00 67.94 189 ARG A C 1
ATOM 1561 O O . ARG A 1 189 ? 21.410 11.031 -3.271 1.00 67.94 189 ARG A O 1
ATOM 1568 N N . ASN A 1 190 ? 23.629 10.708 -3.308 1.00 72.69 190 ASN A N 1
ATOM 1569 C CA . ASN A 1 190 ? 23.640 9.640 -2.304 1.00 72.69 190 ASN A CA 1
ATOM 1570 C C . ASN A 1 190 ? 23.163 10.121 -0.927 1.00 72.69 190 ASN A C 1
ATOM 1572 O O . ASN A 1 190 ? 22.468 9.392 -0.228 1.00 72.69 190 ASN A O 1
ATOM 1576 N N . PHE A 1 191 ? 23.502 11.346 -0.529 1.00 72.81 191 PHE A N 1
ATOM 1577 C CA . PHE A 1 191 ? 23.029 11.928 0.722 1.00 72.81 191 PHE A CA 1
ATOM 1578 C C . PHE A 1 191 ? 21.517 12.169 0.691 1.00 72.81 191 PHE A C 1
ATOM 1580 O O . PHE A 1 191 ? 20.806 11.722 1.589 1.00 72.81 191 PHE A O 1
ATOM 1587 N N . VAL A 1 192 ? 21.020 12.841 -0.352 1.00 68.56 192 VAL A N 1
ATOM 1588 C CA . VAL A 1 192 ? 19.610 13.233 -0.475 1.00 68.56 192 VAL A CA 1
ATOM 1589 C C . VAL A 1 192 ? 18.711 12.015 -0.690 1.00 68.56 192 VAL A C 1
ATOM 1591 O O . VAL A 1 192 ? 17.718 11.864 0.017 1.00 68.56 192 VAL A O 1
ATOM 1594 N N . PHE A 1 193 ? 19.057 11.128 -1.625 1.00 68.94 193 PHE A N 1
ATOM 1595 C CA . PHE A 1 193 ? 18.223 9.968 -1.965 1.00 68.94 193 PHE A CA 1
ATOM 1596 C C . PHE A 1 193 ? 18.541 8.715 -1.158 1.00 68.94 193 PHE A C 1
ATOM 1598 O O . PHE A 1 193 ? 17.684 7.849 -1.043 1.00 68.94 193 PHE A O 1
ATOM 1605 N N . GLY A 1 194 ? 19.735 8.620 -0.577 1.00 77.25 194 GLY A N 1
ATOM 1606 C CA . GLY A 1 194 ? 20.073 7.559 0.364 1.00 77.25 194 GLY A CA 1
ATOM 1607 C C . GLY A 1 194 ? 19.655 7.948 1.775 1.00 77.25 194 GLY A C 1
ATOM 1608 O O . GLY A 1 194 ? 18.521 7.716 2.186 1.00 77.25 194 GLY A O 1
ATOM 1609 N N . TRP A 1 195 ? 20.574 8.557 2.524 1.00 81.19 195 TRP A N 1
ATOM 1610 C CA . TRP A 1 195 ? 20.398 8.772 3.962 1.00 81.19 195 TRP A CA 1
ATOM 1611 C C . TRP A 1 195 ? 19.192 9.658 4.306 1.00 81.19 195 TRP A C 1
ATOM 1613 O O . TRP A 1 195 ? 18.370 9.282 5.142 1.00 81.19 195 TRP A O 1
ATOM 1623 N N . PHE A 1 196 ? 19.052 10.822 3.665 1.00 79.19 196 PHE A N 1
ATOM 1624 C CA . PHE A 1 196 ? 17.986 11.770 3.995 1.00 79.19 196 PHE A CA 1
ATOM 1625 C C . PHE A 1 196 ? 16.607 11.241 3.588 1.00 79.19 196 PHE A C 1
ATOM 1627 O O . PHE A 1 196 ? 15.673 11.279 4.390 1.00 79.19 196 PHE A O 1
ATOM 1634 N N . GLY A 1 197 ? 16.489 10.672 2.385 1.00 81.38 197 GLY A N 1
ATOM 1635 C CA . GLY A 1 197 ? 15.279 9.982 1.940 1.00 81.38 197 GLY A CA 1
ATOM 1636 C C . GLY A 1 197 ? 14.873 8.859 2.897 1.00 81.38 197 GLY A C 1
ATOM 1637 O O . GLY A 1 197 ? 13.729 8.813 3.351 1.00 81.38 197 GLY A O 1
ATOM 1638 N N . GLN A 1 198 ? 15.823 8.016 3.308 1.00 84.88 198 GLN A N 1
ATOM 1639 C CA . GLN A 1 198 ? 15.566 6.965 4.292 1.00 84.88 198 GLN A CA 1
ATOM 1640 C C . GLN A 1 198 ? 15.065 7.534 5.627 1.00 84.88 198 GLN A C 1
ATOM 1642 O O . GLN A 1 198 ? 14.127 6.986 6.202 1.00 84.88 198 GLN A O 1
ATOM 1647 N N . LYS A 1 199 ? 15.626 8.654 6.102 1.00 87.06 199 LYS A N 1
ATOM 1648 C CA . LYS A 1 199 ? 15.169 9.315 7.335 1.00 87.06 199 LYS A CA 1
ATOM 1649 C C . LYS A 1 199 ? 13.751 9.865 7.224 1.00 87.06 199 LYS A C 1
ATOM 1651 O O . LYS A 1 199 ? 12.986 9.751 8.180 1.00 87.06 199 LYS A O 1
ATOM 1656 N N . ILE A 1 200 ? 13.375 10.414 6.070 1.00 86.50 200 ILE A N 1
ATOM 1657 C CA . ILE A 1 200 ? 11.993 10.848 5.824 1.00 86.50 200 ILE A CA 1
ATOM 1658 C C . ILE A 1 200 ? 11.049 9.646 5.845 1.00 86.50 200 ILE A C 1
ATOM 1660 O O . ILE A 1 200 ? 10.006 9.702 6.489 1.00 86.50 200 ILE A O 1
ATOM 1664 N N . VAL A 1 201 ? 11.411 8.551 5.178 1.00 89.94 201 VAL A N 1
ATOM 1665 C CA . VAL A 1 201 ? 10.587 7.333 5.134 1.00 89.94 201 VAL A CA 1
ATOM 1666 C C . VAL A 1 201 ? 10.441 6.730 6.528 1.00 89.94 201 VAL A C 1
ATOM 1668 O O . VAL A 1 201 ? 9.327 6.418 6.941 1.00 89.94 201 VAL A O 1
ATOM 1671 N N . GLU A 1 202 ? 11.530 6.647 7.291 1.00 91.56 202 GLU A N 1
ATOM 1672 C CA . GLU A 1 202 ? 11.521 6.220 8.691 1.00 91.56 202 GLU A CA 1
ATOM 1673 C C . GLU A 1 202 ? 10.560 7.088 9.516 1.00 91.56 202 GLU A C 1
ATOM 1675 O O . GLU A 1 202 ? 9.660 6.558 10.170 1.00 91.56 202 GLU A O 1
ATOM 1680 N N . TRP A 1 203 ? 10.667 8.416 9.410 1.00 94.69 203 TRP A N 1
ATOM 1681 C CA . TRP A 1 203 ? 9.744 9.341 10.067 1.00 94.69 203 TRP A CA 1
ATOM 1682 C C . TRP A 1 203 ? 8.287 9.098 9.653 1.00 94.69 203 TRP A C 1
ATOM 1684 O O . TRP A 1 203 ? 7.420 8.992 10.521 1.00 94.69 203 TRP A O 1
ATOM 1694 N N . CYS A 1 204 ? 8.006 8.938 8.356 1.00 94.62 204 CYS A N 1
ATOM 1695 C CA . CYS A 1 204 ? 6.655 8.672 7.867 1.00 94.62 204 CYS A CA 1
ATOM 1696 C C . CYS A 1 204 ? 6.092 7.354 8.414 1.00 94.62 204 CYS A C 1
ATOM 1698 O O . CYS A 1 204 ? 4.939 7.302 8.848 1.00 94.62 204 CYS A O 1
ATOM 1700 N N . THR A 1 205 ? 6.895 6.288 8.412 1.00 94.94 205 THR A N 1
ATOM 1701 C CA . THR A 1 205 ? 6.474 4.977 8.923 1.00 94.94 205 THR A CA 1
ATOM 1702 C C . THR A 1 205 ? 6.193 5.025 10.422 1.00 94.94 205 THR A C 1
ATOM 1704 O O . THR A 1 205 ? 5.180 4.487 10.868 1.00 94.94 205 THR A O 1
ATOM 1707 N N . ASN A 1 206 ? 7.033 5.711 11.200 1.00 95.88 206 ASN A N 1
ATOM 1708 C CA . ASN A 1 206 ? 6.835 5.891 12.636 1.00 95.88 206 ASN A CA 1
ATOM 1709 C C . ASN A 1 206 ? 5.592 6.736 12.920 1.00 95.88 206 ASN A C 1
ATOM 1711 O O . ASN A 1 206 ? 4.764 6.332 13.728 1.00 95.88 206 ASN A O 1
ATOM 1715 N N . PHE A 1 207 ? 5.385 7.828 12.180 1.00 96.31 207 PHE A N 1
ATOM 1716 C CA . PHE A 1 207 ? 4.204 8.679 12.324 1.00 96.31 207 PHE A CA 1
ATOM 1717 C C . PHE A 1 207 ? 2.892 7.901 12.136 1.00 96.31 207 PHE A C 1
ATOM 1719 O O . PHE A 1 207 ? 1.974 8.007 12.952 1.00 96.31 207 PHE A O 1
ATOM 1726 N N . VAL A 1 208 ? 2.800 7.082 11.081 1.00 96.19 208 VAL A N 1
ATOM 1727 C CA . VAL A 1 208 ? 1.614 6.245 10.825 1.00 96.19 208 VAL A CA 1
ATOM 1728 C C . VAL A 1 208 ? 1.392 5.245 11.964 1.00 96.19 208 VAL A C 1
ATOM 1730 O O . VAL A 1 208 ? 0.262 5.080 12.434 1.00 96.19 208 VAL A O 1
ATOM 1733 N N . GLN A 1 209 ? 2.458 4.599 12.442 1.00 96.69 209 GLN A N 1
ATOM 1734 C CA . GLN A 1 209 ? 2.379 3.651 13.555 1.00 96.69 209 GLN A CA 1
ATOM 1735 C C . GLN A 1 209 ? 1.969 4.321 14.868 1.00 96.69 209 GLN A C 1
ATOM 1737 O O . GLN A 1 209 ? 1.123 3.780 15.581 1.00 96.69 209 GLN A O 1
ATOM 1742 N N . ASP A 1 210 ? 2.500 5.505 15.160 1.00 97.12 210 ASP A N 1
ATOM 1743 C CA . ASP A 1 210 ? 2.177 6.279 16.355 1.00 97.12 210 ASP A CA 1
ATOM 1744 C C . ASP A 1 210 ? 0.718 6.737 16.351 1.00 97.12 210 ASP A C 1
ATOM 1746 O O . ASP A 1 210 ? 0.046 6.651 17.380 1.00 97.12 210 ASP A O 1
ATOM 1750 N N . LEU A 1 211 ? 0.177 7.138 15.195 1.00 96.56 211 LEU A N 1
ATOM 1751 C CA . LEU A 1 211 ? -1.254 7.424 15.063 1.00 96.56 211 LEU A CA 1
ATOM 1752 C C . LEU A 1 211 ? -2.112 6.176 15.285 1.00 96.56 211 LEU A C 1
ATOM 1754 O O . LEU A 1 211 ? -3.109 6.237 16.008 1.00 96.56 211 LEU A O 1
ATOM 1758 N N . CYS A 1 212 ? -1.723 5.031 14.720 1.00 96.88 212 CYS A N 1
ATOM 1759 C CA . CYS A 1 212 ? -2.421 3.771 14.980 1.00 96.88 212 CYS A CA 1
ATOM 1760 C C . CYS A 1 212 ? -2.382 3.417 16.474 1.00 96.88 212 CYS A C 1
ATOM 1762 O O . CYS A 1 212 ? -3.404 3.040 17.048 1.00 96.88 212 CYS A O 1
ATOM 1764 N N . LYS A 1 213 ? -1.228 3.596 17.127 1.00 96.94 213 LYS A N 1
ATOM 1765 C CA . LYS A 1 213 ? -1.030 3.344 18.558 1.00 96.94 213 LYS A CA 1
ATOM 1766 C C . LYS A 1 213 ? -1.873 4.271 19.427 1.00 96.94 213 LYS A C 1
ATOM 1768 O O . LYS A 1 213 ? -2.590 3.787 20.301 1.00 96.94 213 LYS A O 1
ATOM 1773 N N . LYS A 1 214 ? -1.854 5.577 19.145 1.00 96.75 214 LYS A N 1
ATOM 1774 C CA . LYS A 1 214 ? -2.666 6.615 19.808 1.00 96.75 214 LYS A CA 1
ATOM 1775 C C . LYS A 1 214 ? -4.152 6.254 19.824 1.00 96.75 214 LYS A C 1
ATOM 1777 O O . LYS A 1 214 ? -4.829 6.488 20.822 1.00 96.75 214 LYS A O 1
ATOM 1782 N N . HIS A 1 215 ? -4.651 5.664 18.739 1.00 96.19 215 HIS A N 1
ATOM 1783 C CA . HIS A 1 215 ? -6.062 5.287 18.596 1.00 96.19 215 HIS A CA 1
ATOM 1784 C C . HIS A 1 215 ? -6.360 3.821 18.901 1.00 96.19 215 HIS A C 1
ATOM 1786 O O . HIS A 1 215 ? -7.494 3.389 18.714 1.00 96.19 215 HIS A O 1
ATOM 1792 N N . ASN A 1 216 ? -5.373 3.060 19.388 1.00 96.00 216 ASN A N 1
ATOM 1793 C CA . ASN A 1 216 ? -5.479 1.620 19.636 1.00 96.00 216 ASN A CA 1
ATOM 1794 C C . ASN A 1 216 ? -5.968 0.824 18.404 1.00 96.00 216 ASN A C 1
ATOM 1796 O O . ASN A 1 216 ? -6.651 -0.195 18.524 1.00 96.00 216 ASN A O 1
ATOM 1800 N N . ILE A 1 217 ? -5.615 1.290 17.206 1.00 96.06 217 ILE A N 1
ATOM 1801 C CA . ILE A 1 217 ? -5.932 0.620 15.948 1.00 96.06 217 ILE A CA 1
ATOM 1802 C C . ILE A 1 217 ? -4.860 -0.431 15.706 1.00 96.06 217 ILE A C 1
ATOM 1804 O O . ILE A 1 217 ? -3.669 -0.126 15.617 1.00 96.06 217 ILE A O 1
ATOM 1808 N N . LYS A 1 218 ? -5.284 -1.688 15.614 1.00 95.12 218 LYS A N 1
ATOM 1809 C CA . LYS A 1 218 ? -4.404 -2.808 15.270 1.00 95.12 218 LYS A CA 1
ATOM 1810 C C . LYS A 1 218 ? -4.404 -3.004 13.764 1.00 95.12 218 LYS A C 1
ATOM 1812 O O . LYS A 1 218 ? -5.373 -2.683 13.080 1.00 95.12 218 LYS A O 1
ATOM 1817 N N . GLY A 1 219 ? -3.347 -3.592 13.235 1.00 95.94 219 GLY A N 1
ATOM 1818 C CA . GLY A 1 219 ? -3.272 -3.783 11.801 1.00 95.94 219 GLY A CA 1
ATOM 1819 C C . GLY A 1 219 ? -2.091 -4.605 11.357 1.00 95.94 219 GLY A C 1
ATOM 1820 O O . GLY A 1 219 ? -1.317 -5.100 12.182 1.00 95.94 219 GLY A O 1
ATOM 1821 N N . TYR A 1 220 ? -2.001 -4.740 10.043 1.00 97.12 220 TYR A N 1
ATOM 1822 C CA . TYR A 1 220 ? -1.001 -5.551 9.381 1.00 97.12 220 TYR A CA 1
ATOM 1823 C C . TYR A 1 220 ? -0.302 -4.768 8.289 1.00 97.12 220 TYR A C 1
ATOM 1825 O O . TYR A 1 220 ? -0.890 -3.884 7.670 1.00 97.12 220 TYR A O 1
ATOM 1833 N N . VAL A 1 221 ? 0.951 -5.118 8.055 1.00 97.31 221 VAL A N 1
ATOM 1834 C CA . VAL A 1 221 ? 1.759 -4.547 6.987 1.00 97.31 221 VAL A CA 1
ATOM 1835 C C . VAL A 1 221 ? 2.390 -5.696 6.219 1.00 97.31 221 VAL A C 1
ATOM 1837 O O . VAL A 1 221 ? 2.943 -6.614 6.828 1.00 97.31 221 VAL A O 1
ATOM 1840 N N . TRP A 1 222 ? 2.296 -5.666 4.898 1.00 96.75 222 TRP A N 1
ATOM 1841 C CA . TRP A 1 222 ? 2.916 -6.652 4.017 1.00 96.75 222 TRP A CA 1
ATOM 1842 C C . TRP A 1 222 ? 3.544 -5.948 2.816 1.00 96.75 222 TRP A C 1
ATOM 1844 O O . TRP A 1 222 ? 3.170 -4.820 2.499 1.00 96.75 222 TRP A O 1
ATOM 1854 N N . SER A 1 223 ? 4.505 -6.599 2.169 1.00 94.62 223 SER A N 1
ATOM 1855 C CA . SER A 1 223 ? 5.331 -5.973 1.137 1.00 94.62 223 SER A CA 1
ATOM 1856 C C . SER A 1 223 ? 5.453 -6.864 -0.090 1.00 94.62 223 SER A C 1
ATOM 1858 O O . SER A 1 223 ? 5.521 -8.084 0.032 1.00 94.62 223 SER A O 1
ATOM 1860 N N . MET A 1 224 ? 5.513 -6.243 -1.269 1.00 91.12 224 MET A N 1
ATOM 1861 C CA . MET A 1 224 ? 5.798 -6.947 -2.524 1.00 91.12 224 MET A CA 1
ATOM 1862 C C . MET A 1 224 ? 7.289 -7.265 -2.671 1.00 91.12 224 MET A C 1
ATOM 1864 O O . MET A 1 224 ? 7.641 -8.386 -3.027 1.00 91.12 224 MET A O 1
ATOM 1868 N N . ASP A 1 225 ? 8.152 -6.280 -2.401 1.00 89.00 225 ASP A N 1
ATOM 1869 C CA . ASP A 1 225 ? 9.599 -6.389 -2.631 1.00 89.00 225 ASP A CA 1
ATOM 1870 C C . ASP A 1 225 ? 10.397 -6.575 -1.335 1.00 89.00 225 ASP A C 1
ATOM 1872 O O . ASP A 1 225 ? 11.281 -7.415 -1.275 1.00 89.00 225 ASP A O 1
ATOM 1876 N N . GLY A 1 226 ? 10.079 -5.838 -0.273 1.00 89.56 226 GLY A N 1
ATOM 1877 C CA . GLY A 1 226 ? 10.745 -6.020 1.014 1.00 89.56 226 GLY A CA 1
ATOM 1878 C C . GLY A 1 226 ? 10.169 -5.127 2.110 1.00 89.56 226 GLY A C 1
ATOM 1879 O O . GLY A 1 226 ? 9.424 -4.183 1.820 1.00 89.56 226 GLY A O 1
ATOM 1880 N N . PRO A 1 227 ? 10.460 -5.427 3.383 1.00 93.25 227 PRO A N 1
ATOM 1881 C CA . PRO A 1 227 ? 9.975 -4.637 4.503 1.00 93.25 227 PRO A CA 1
ATOM 1882 C C . PRO A 1 227 ? 10.680 -3.278 4.559 1.00 93.25 227 PRO A C 1
ATOM 1884 O O . PRO A 1 227 ? 11.905 -3.194 4.501 1.00 93.25 227 PRO A O 1
ATOM 1887 N N . ILE A 1 228 ? 9.899 -2.211 4.729 1.00 92.06 228 ILE A N 1
ATOM 1888 C CA . ILE A 1 228 ? 10.417 -0.849 4.941 1.00 92.06 228 ILE A CA 1
ATOM 1889 C C . ILE A 1 228 ? 10.001 -0.355 6.331 1.00 92.06 228 ILE A C 1
ATOM 1891 O O . ILE A 1 228 ? 10.826 0.126 7.105 1.00 92.06 228 ILE A O 1
ATOM 1895 N N . MET A 1 229 ? 8.722 -0.503 6.683 1.00 94.81 229 MET A N 1
ATOM 1896 C CA . MET A 1 229 ? 8.197 -0.155 8.001 1.00 94.81 229 MET A CA 1
ATOM 1897 C C . MET A 1 229 ? 8.679 -1.145 9.070 1.00 94.81 229 MET A C 1
ATOM 1899 O O . MET A 1 229 ? 8.502 -2.358 8.951 1.00 94.81 229 MET A O 1
ATOM 1903 N N . SER A 1 230 ? 9.204 -0.613 10.174 1.00 93.50 230 SER A N 1
ATOM 1904 C CA . SER A 1 230 ? 9.753 -1.390 11.296 1.00 93.50 230 SER A CA 1
ATOM 1905 C C . SER A 1 230 ? 8.723 -2.204 12.091 1.00 93.50 230 SER A C 1
ATOM 1907 O O . SER A 1 230 ? 9.108 -3.124 12.806 1.00 93.50 230 SER A O 1
ATOM 1909 N N . CYS A 1 231 ? 7.425 -1.902 11.967 1.00 95.12 231 CYS A N 1
ATOM 1910 C CA . CYS A 1 231 ? 6.335 -2.652 12.607 1.00 95.12 231 CYS A CA 1
ATOM 1911 C C . CYS A 1 231 ? 6.453 -2.762 14.145 1.00 95.12 231 CYS A C 1
ATOM 1913 O O . CYS A 1 231 ? 6.294 -3.834 14.723 1.00 95.12 231 CYS A O 1
ATOM 1915 N N . THR A 1 232 ? 6.700 -1.641 14.829 1.00 95.25 232 THR A N 1
ATOM 1916 C CA . THR A 1 232 ? 6.731 -1.543 16.300 1.00 95.25 232 THR A CA 1
ATOM 1917 C C . THR A 1 232 ? 5.342 -1.593 16.947 1.00 95.25 232 THR A C 1
ATOM 1919 O O . THR A 1 232 ? 5.226 -1.964 18.115 1.00 95.25 232 THR A O 1
ATOM 1922 N N . HIS A 1 233 ? 4.281 -1.232 16.214 1.00 96.94 233 HIS A N 1
ATOM 1923 C CA . HIS A 1 233 ? 2.882 -1.315 16.680 1.00 96.94 233 HIS A CA 1
ATOM 1924 C C . HIS A 1 233 ? 1.995 -2.165 15.762 1.00 96.94 233 HIS A C 1
ATOM 1926 O O . HIS A 1 233 ? 1.185 -2.968 16.228 1.00 96.94 233 HIS A O 1
ATOM 1932 N N . LEU A 1 234 ? 2.142 -1.998 14.446 1.00 96.75 234 LEU A N 1
ATOM 1933 C CA . LEU A 1 234 ? 1.462 -2.838 13.460 1.00 96.75 234 LEU A CA 1
ATOM 1934 C C . LEU A 1 234 ? 2.209 -4.163 13.297 1.00 96.75 234 LEU A C 1
ATOM 1936 O O . LEU A 1 234 ? 3.421 -4.211 13.468 1.00 96.75 234 LEU A O 1
ATOM 1940 N N . LYS A 1 235 ? 1.504 -5.239 12.944 1.00 96.25 235 LYS A N 1
ATOM 1941 C CA . LYS A 1 235 ? 2.125 -6.557 12.770 1.00 96.25 235 LYS A CA 1
ATOM 1942 C C . LYS A 1 235 ? 2.603 -6.755 11.337 1.00 96.25 235 LYS A C 1
ATOM 1944 O O . LYS A 1 235 ? 1.857 -6.533 10.388 1.00 96.25 235 LYS A O 1
ATOM 1949 N N . ARG A 1 236 ? 3.825 -7.246 11.180 1.00 96.06 236 ARG A N 1
ATOM 1950 C CA . ARG A 1 236 ? 4.352 -7.674 9.886 1.00 96.06 236 ARG A CA 1
ATOM 1951 C C . ARG A 1 236 ? 3.711 -9.000 9.481 1.00 96.06 236 ARG A C 1
ATOM 1953 O O . ARG A 1 236 ? 3.712 -9.943 10.272 1.00 96.06 236 ARG A O 1
ATOM 1960 N N . VAL A 1 237 ? 3.175 -9.080 8.268 1.00 96.31 237 VAL A N 1
ATOM 1961 C CA . VAL A 1 237 ? 2.917 -10.379 7.640 1.00 96.31 237 VAL A CA 1
ATOM 1962 C C . VAL A 1 237 ? 4.280 -10.974 7.276 1.00 96.31 237 VAL A C 1
ATOM 1964 O O . VAL A 1 237 ? 5.074 -10.247 6.675 1.00 96.31 237 VAL A O 1
ATOM 1967 N N . PRO A 1 238 ? 4.578 -12.234 7.653 1.00 94.38 238 PRO A N 1
ATOM 1968 C CA . PRO A 1 238 ? 5.814 -12.907 7.257 1.00 94.38 238 PRO A CA 1
ATOM 1969 C C . PRO A 1 238 ? 6.051 -12.831 5.748 1.00 94.38 238 PRO A C 1
ATOM 1971 O O . PRO A 1 238 ? 5.107 -12.608 4.991 1.00 94.38 238 PRO A O 1
ATOM 1974 N N . GLU A 1 239 ? 7.290 -13.022 5.313 1.00 93.50 239 GLU A N 1
ATOM 1975 C CA . GLU A 1 239 ? 7.626 -13.169 3.894 1.00 93.50 239 GLU A CA 1
ATOM 1976 C C . GLU A 1 239 ? 7.420 -14.627 3.443 1.00 93.50 239 GLU A C 1
ATOM 1978 O O . GLU A 1 239 ? 7.455 -15.540 4.280 1.00 93.50 239 GLU A O 1
ATOM 1983 N N . PRO A 1 240 ? 7.162 -14.872 2.144 1.00 93.44 240 PRO A N 1
ATOM 1984 C CA . PRO A 1 240 ? 7.180 -16.224 1.606 1.00 93.44 240 PRO A CA 1
ATOM 1985 C C . PRO A 1 240 ? 8.545 -16.872 1.841 1.00 93.44 240 PRO A C 1
ATOM 1987 O O . PRO A 1 240 ? 9.566 -16.190 1.849 1.00 93.44 240 PRO A O 1
ATOM 1990 N N . VAL A 1 241 ? 8.565 -18.194 2.004 1.00 93.69 241 VAL A N 1
ATOM 1991 C CA . VAL A 1 241 ? 9.804 -18.964 2.160 1.00 93.69 241 VAL A CA 1
ATOM 1992 C C . VAL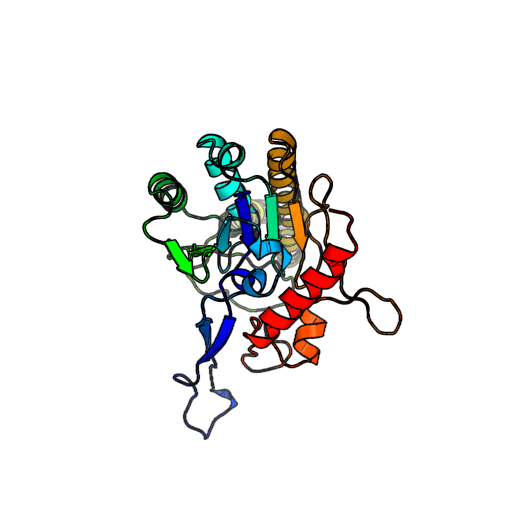 A 1 241 ? 9.983 -19.908 0.980 1.00 93.69 241 VAL A C 1
ATOM 1994 O O . VAL A 1 241 ? 9.010 -20.499 0.505 1.00 93.69 241 VAL A O 1
ATOM 1997 N N . ASN A 1 242 ? 11.213 -20.040 0.486 1.00 92.25 242 ASN A N 1
ATOM 1998 C CA . ASN A 1 242 ? 11.543 -21.019 -0.547 1.00 92.25 242 ASN A CA 1
ATOM 1999 C C . ASN A 1 242 ? 11.654 -22.441 0.044 1.00 92.25 242 ASN A C 1
ATOM 2001 O O . ASN A 1 242 ? 11.525 -22.656 1.249 1.00 92.25 242 ASN A O 1
ATOM 2005 N N . GLN A 1 243 ? 11.931 -23.430 -0.810 1.00 92.38 243 GLN A N 1
ATOM 2006 C CA . GLN A 1 243 ? 12.104 -24.833 -0.400 1.00 92.38 243 GLN A CA 1
ATOM 2007 C C . GLN A 1 243 ? 13.263 -25.072 0.588 1.00 92.38 243 GLN A C 1
ATOM 2009 O O . GLN A 1 243 ? 13.317 -26.122 1.222 1.00 92.38 243 GLN A O 1
ATOM 2014 N N . TYR A 1 244 ? 14.177 -24.110 0.723 1.00 93.94 244 TYR A N 1
ATOM 2015 C CA . TYR A 1 244 ? 15.300 -24.141 1.661 1.00 93.94 244 TYR A CA 1
ATOM 2016 C C . TYR A 1 244 ? 14.990 -23.408 2.977 1.00 93.94 244 TYR A C 1
ATOM 2018 O O . TYR A 1 244 ? 15.837 -23.356 3.865 1.00 93.94 244 TYR A O 1
ATOM 2026 N N . GLY A 1 245 ? 13.777 -22.864 3.127 1.00 93.12 245 GLY A N 1
ATOM 2027 C CA . GLY A 1 245 ? 13.355 -22.113 4.310 1.00 93.12 245 GLY A CA 1
ATOM 2028 C C . GLY A 1 245 ? 13.851 -20.666 4.345 1.00 93.12 245 GLY A C 1
ATOM 2029 O O . GLY A 1 245 ? 13.733 -20.015 5.381 1.00 93.12 245 GLY A O 1
ATOM 2030 N N . GLU A 1 246 ? 14.398 -20.151 3.245 1.00 94.19 246 GLU A N 1
ATOM 2031 C CA . GLU A 1 246 ? 14.873 -18.770 3.156 1.00 94.19 246 GLU A CA 1
ATOM 2032 C C . GLU A 1 246 ? 13.731 -17.843 2.741 1.00 94.19 246 GLU A C 1
ATOM 2034 O O . GLU A 1 246 ? 12.939 -18.188 1.859 1.00 94.19 246 GLU A O 1
ATOM 2039 N N . ASN A 1 247 ? 13.668 -16.652 3.341 1.00 94.25 247 ASN A N 1
ATOM 2040 C CA . ASN A 1 247 ? 12.714 -15.628 2.931 1.00 94.25 247 ASN A CA 1
ATOM 2041 C C . ASN A 1 247 ? 12.984 -15.202 1.484 1.00 94.25 247 ASN A C 1
ATOM 2043 O O . ASN A 1 247 ? 14.110 -14.857 1.123 1.00 94.25 247 ASN A O 1
ATOM 2047 N N . ILE A 1 248 ? 11.930 -15.179 0.679 1.00 95.00 248 ILE A N 1
ATOM 2048 C CA . ILE A 1 248 ? 11.935 -14.662 -0.686 1.00 95.00 248 ILE A CA 1
ATOM 2049 C C . ILE A 1 248 ? 10.877 -13.577 -0.825 1.00 95.00 248 ILE A C 1
ATOM 2051 O O . ILE A 1 248 ? 9.878 -13.555 -0.104 1.00 95.00 248 ILE A O 1
ATOM 2055 N N . LYS A 1 249 ? 11.072 -12.679 -1.786 1.00 94.31 249 LYS A N 1
ATOM 2056 C CA . LYS A 1 249 ? 10.127 -11.594 -2.034 1.00 94.31 249 LYS A CA 1
ATOM 2057 C C . LYS A 1 249 ? 8.856 -12.156 -2.659 1.00 94.31 249 LYS A C 1
ATOM 2059 O O . LYS A 1 249 ? 8.916 -13.016 -3.538 1.00 94.31 249 LYS A O 1
ATOM 2064 N N . LEU A 1 250 ? 7.695 -11.622 -2.282 1.00 94.94 250 LEU A N 1
ATOM 2065 C CA . LEU A 1 250 ? 6.434 -12.013 -2.921 1.00 94.94 250 LEU A CA 1
ATOM 2066 C C . LEU A 1 250 ? 6.437 -11.670 -4.417 1.00 94.94 250 LEU A C 1
ATOM 2068 O O . LEU A 1 250 ? 5.896 -12.419 -5.227 1.00 94.94 250 LEU A O 1
ATOM 2072 N N . ARG A 1 251 ? 7.130 -10.594 -4.800 1.00 92.94 251 ARG A N 1
ATOM 2073 C CA . ARG A 1 251 ? 7.400 -10.262 -6.200 1.00 92.94 251 ARG A CA 1
ATOM 2074 C C . ARG A 1 251 ? 8.105 -11.400 -6.938 1.00 92.94 251 ARG A C 1
ATOM 2076 O O . ARG A 1 251 ? 7.670 -11.744 -8.029 1.00 92.94 251 ARG A O 1
ATOM 2083 N N . ASP A 1 252 ? 9.139 -12.001 -6.356 1.00 92.44 252 ASP A N 1
ATOM 2084 C CA . ASP A 1 252 ? 9.899 -13.071 -7.014 1.00 92.44 252 ASP A CA 1
ATOM 2085 C C . ASP A 1 252 ? 9.024 -14.308 -7.245 1.00 92.44 252 ASP A C 1
ATOM 2087 O O . ASP A 1 252 ? 9.095 -14.929 -8.304 1.00 92.44 252 ASP A O 1
ATOM 2091 N N . VAL A 1 253 ? 8.127 -14.613 -6.300 1.00 94.56 253 VAL A N 1
ATOM 2092 C CA . VAL A 1 253 ? 7.120 -15.677 -6.454 1.00 94.56 253 VAL A CA 1
ATOM 2093 C C . VAL A 1 253 ? 6.193 -15.394 -7.640 1.00 94.56 253 VAL A C 1
ATOM 2095 O O . VAL A 1 253 ? 5.914 -16.291 -8.436 1.00 94.56 253 VAL A O 1
ATOM 2098 N N . LEU A 1 254 ? 5.728 -14.150 -7.780 1.00 94.38 254 LEU A N 1
ATOM 2099 C CA . LEU A 1 254 ? 4.854 -13.744 -8.884 1.00 94.38 254 LEU A CA 1
ATOM 2100 C C . LEU A 1 254 ? 5.590 -13.750 -10.229 1.00 94.38 254 LEU A C 1
ATOM 2102 O O . LEU A 1 254 ? 5.013 -14.186 -11.222 1.00 94.38 254 LEU A O 1
ATOM 2106 N N . ILE A 1 255 ? 6.864 -13.340 -10.262 1.00 91.62 255 ILE A N 1
ATOM 2107 C CA . ILE A 1 255 ? 7.714 -13.412 -11.462 1.00 91.62 255 ILE A CA 1
ATOM 2108 C C . ILE A 1 255 ? 7.876 -14.867 -11.912 1.00 91.62 255 ILE A C 1
ATOM 2110 O O . ILE A 1 255 ? 7.666 -15.173 -13.083 1.00 91.62 255 ILE A O 1
ATOM 2114 N N . GLN A 1 256 ? 8.219 -15.773 -10.991 1.00 91.88 256 GLN A N 1
ATOM 2115 C CA . GLN A 1 256 ? 8.428 -17.195 -11.296 1.00 91.88 256 GLN A CA 1
ATOM 2116 C C . GLN A 1 256 ? 7.178 -17.877 -11.860 1.00 91.88 256 GLN A C 1
ATOM 2118 O O . GLN A 1 256 ? 7.295 -18.834 -12.621 1.00 91.88 256 GLN A O 1
ATOM 2123 N N . LYS A 1 257 ? 5.994 -17.390 -11.482 1.00 94.12 257 LYS A N 1
ATOM 2124 C CA . LYS A 1 257 ? 4.698 -17.905 -11.936 1.00 94.12 257 LYS A CA 1
ATOM 2125 C C . LYS A 1 257 ? 4.105 -17.133 -13.116 1.00 94.12 257 LYS A C 1
ATOM 2127 O O . LYS A 1 257 ? 2.992 -17.447 -13.513 1.00 94.12 257 LYS A O 1
ATOM 2132 N N . GLU A 1 258 ? 4.820 -16.140 -13.647 1.00 92.94 258 GLU A N 1
ATOM 2133 C CA . GLU A 1 258 ? 4.360 -15.295 -14.758 1.00 92.94 258 GLU A CA 1
ATOM 2134 C C . GLU A 1 258 ? 3.037 -14.565 -14.451 1.00 92.94 258 GLU A C 1
ATOM 2136 O O . GLU A 1 258 ? 2.172 -14.398 -15.305 1.00 92.94 258 GLU A O 1
ATOM 2141 N N . LEU A 1 259 ? 2.876 -14.113 -13.203 1.00 95.00 259 LEU A N 1
ATOM 2142 C CA . LEU A 1 259 ? 1.657 -13.459 -12.706 1.00 95.00 259 LEU A CA 1
ATOM 2143 C C . LEU A 1 259 ? 1.776 -11.930 -12.617 1.00 95.00 259 LEU A C 1
ATOM 2145 O O . LEU A 1 259 ? 0.976 -11.282 -11.936 1.00 95.00 259 LEU A O 1
ATOM 2149 N N . LEU A 1 260 ? 2.781 -11.357 -13.280 1.00 92.62 260 LEU A N 1
ATOM 2150 C CA . LEU A 1 260 ? 2.945 -9.918 -13.454 1.00 92.62 260 LEU A CA 1
ATOM 2151 C C . LEU A 1 260 ? 2.811 -9.553 -14.937 1.00 92.62 260 LEU A C 1
ATOM 2153 O O . LEU A 1 260 ? 3.257 -10.298 -15.808 1.00 92.62 260 LEU A O 1
ATOM 2157 N N . THR A 1 261 ? 2.246 -8.386 -15.222 1.00 88.69 261 THR A N 1
ATOM 2158 C CA . THR A 1 261 ? 2.202 -7.787 -16.555 1.00 88.69 261 THR A CA 1
ATOM 2159 C C . THR A 1 261 ? 3.566 -7.188 -16.885 1.00 88.69 261 THR A C 1
ATOM 2161 O O . THR A 1 261 ? 3.867 -6.057 -16.527 1.00 88.69 261 THR A O 1
ATOM 2164 N N . PHE A 1 262 ? 4.451 -7.959 -17.514 1.00 77.50 262 PHE A N 1
ATOM 2165 C CA . PHE A 1 262 ? 5.741 -7.429 -17.963 1.00 77.50 262 PHE A CA 1
ATOM 2166 C C . PHE A 1 262 ? 5.574 -6.600 -19.237 1.00 77.50 262 PHE A C 1
ATOM 2168 O O . PHE A 1 262 ? 4.810 -6.975 -20.121 1.00 77.50 262 PHE A O 1
ATOM 2175 N N . TYR A 1 263 ? 6.321 -5.497 -19.327 1.00 63.00 263 TYR A N 1
ATOM 2176 C CA . TYR A 1 263 ? 6.351 -4.632 -20.504 1.00 63.00 263 TYR A CA 1
ATOM 2177 C C . TYR A 1 263 ? 7.118 -5.310 -21.643 1.00 63.00 263 TYR A C 1
ATOM 2179 O O . TYR A 1 263 ? 6.521 -5.747 -22.612 1.00 63.00 263 TYR A O 1
ATOM 2187 N N . ASN A 1 264 ? 8.437 -5.451 -21.511 1.00 59.72 264 ASN A N 1
ATOM 2188 C CA . ASN A 1 264 ? 9.320 -5.938 -22.575 1.00 59.72 264 ASN A CA 1
ATOM 2189 C C . ASN A 1 264 ? 10.226 -7.087 -22.115 1.00 59.72 264 ASN A C 1
ATOM 2191 O O . ASN A 1 264 ? 10.697 -7.878 -22.932 1.00 59.72 264 ASN A O 1
ATOM 2195 N N . ASN A 1 265 ? 10.510 -7.185 -20.813 1.00 64.69 265 ASN A N 1
ATOM 2196 C CA . ASN A 1 265 ? 11.323 -8.254 -20.240 1.00 64.69 265 ASN A CA 1
ATOM 2197 C C . ASN A 1 265 ? 10.909 -8.579 -18.789 1.00 64.69 265 ASN A C 1
ATOM 2199 O O . ASN A 1 265 ? 10.279 -7.775 -18.106 1.00 64.69 265 ASN A O 1
ATOM 2203 N N . ARG A 1 266 ? 11.316 -9.754 -18.286 1.00 62.03 266 ARG A N 1
ATOM 2204 C CA . ARG A 1 266 ? 11.013 -10.215 -16.912 1.00 62.03 266 ARG A CA 1
ATOM 2205 C C . ARG A 1 266 ? 11.617 -9.348 -15.792 1.00 62.03 266 ARG A C 1
ATOM 2207 O O . ARG A 1 266 ? 11.255 -9.528 -14.633 1.00 62.03 266 ARG A O 1
ATOM 2214 N N . ASN A 1 267 ? 12.531 -8.435 -16.114 1.00 60.81 267 ASN A N 1
ATOM 2215 C CA . ASN A 1 267 ? 13.110 -7.480 -15.168 1.00 60.81 267 ASN A CA 1
ATOM 2216 C C . ASN A 1 267 ? 12.319 -6.160 -15.104 1.00 60.81 267 ASN A C 1
ATOM 2218 O O . ASN A 1 267 ? 12.578 -5.356 -14.205 1.00 60.81 267 ASN A O 1
ATOM 2222 N N . ASP A 1 268 ? 11.354 -5.936 -16.004 1.00 68.94 268 ASP A N 1
ATOM 2223 C CA . ASP A 1 268 ? 10.522 -4.737 -15.980 1.00 68.94 268 ASP A CA 1
ATOM 2224 C C . ASP A 1 268 ? 9.573 -4.735 -14.771 1.00 68.94 268 ASP A C 1
ATOM 2226 O O . ASP A 1 268 ? 9.216 -5.765 -14.183 1.00 68.94 268 ASP A O 1
ATOM 2230 N N . PHE A 1 269 ? 9.173 -3.533 -14.361 1.00 74.94 269 PHE A N 1
ATOM 2231 C CA . PHE A 1 269 ? 8.288 -3.328 -13.219 1.00 74.94 269 PHE A CA 1
ATOM 2232 C C . PHE A 1 269 ? 6.831 -3.553 -13.620 1.00 74.94 269 PHE A C 1
ATOM 2234 O O . PHE A 1 269 ? 6.126 -2.599 -13.930 1.00 74.94 269 PHE A O 1
ATOM 2241 N N . GLY A 1 270 ? 6.406 -4.816 -13.602 1.00 87.12 270 GLY A N 1
ATOM 2242 C CA . GLY A 1 270 ? 5.018 -5.200 -13.836 1.00 87.12 270 GLY A CA 1
ATOM 2243 C C . GLY A 1 270 ? 4.130 -5.134 -12.589 1.00 87.12 270 GLY A C 1
ATOM 2244 O O . GLY A 1 270 ? 4.587 -5.366 -11.463 1.00 87.12 270 GLY A O 1
ATOM 2245 N N . HIS A 1 271 ? 2.847 -4.864 -12.798 1.00 92.56 271 HIS A N 1
ATOM 2246 C CA . HIS A 1 271 ? 1.775 -5.046 -11.827 1.00 92.56 271 HIS A CA 1
ATOM 2247 C C . HIS A 1 271 ? 1.221 -6.466 -11.885 1.00 92.56 271 HIS A C 1
ATOM 2249 O O . HIS A 1 271 ? 1.403 -7.195 -12.851 1.00 92.56 271 HIS A O 1
ATOM 2255 N N . GLN A 1 272 ? 0.547 -6.892 -10.827 1.00 94.94 272 GLN A N 1
ATOM 2256 C CA . GLN A 1 272 ? -0.027 -8.225 -10.771 1.00 94.94 272 GLN A CA 1
ATOM 2257 C C . GLN A 1 272 ? -1.301 -8.346 -11.618 1.00 94.94 272 GLN A C 1
ATOM 2259 O O . GLN A 1 272 ? -2.155 -7.450 -11.637 1.00 94.94 272 GLN A O 1
ATOM 2264 N N . THR A 1 273 ? -1.435 -9.500 -12.268 1.00 96.38 273 THR A N 1
ATOM 2265 C CA . THR A 1 273 ? -2.669 -9.919 -12.941 1.00 96.38 273 THR A CA 1
ATOM 2266 C C . THR A 1 273 ? -3.751 -10.274 -11.920 1.00 96.38 273 THR A C 1
ATOM 2268 O O . THR A 1 273 ? -3.515 -10.272 -10.707 1.00 96.38 273 THR A O 1
ATOM 2271 N N . GLU A 1 274 ? -4.954 -10.619 -12.384 1.00 97.00 274 GLU A N 1
ATOM 2272 C CA . GLU A 1 274 ? -5.996 -11.143 -11.493 1.00 97.00 274 GLU A CA 1
ATOM 2273 C C . GLU A 1 274 ? -5.552 -12.428 -10.780 1.00 97.00 274 GLU A C 1
ATOM 2275 O O . GLU A 1 274 ? -5.719 -12.549 -9.567 1.00 97.00 274 GLU A O 1
ATOM 2280 N N . GLU A 1 275 ? -4.909 -13.346 -11.501 1.00 97.94 275 GLU A N 1
ATOM 2281 C CA . GLU A 1 275 ? -4.336 -14.564 -10.917 1.00 97.94 275 GLU A CA 1
ATOM 2282 C C . GLU A 1 275 ? -3.194 -14.250 -9.939 1.00 97.94 275 GLU A C 1
ATOM 2284 O O . GLU A 1 275 ? -3.080 -14.874 -8.882 1.00 97.94 275 GLU A O 1
ATOM 2289 N N . GLY A 1 276 ? -2.400 -13.210 -10.214 1.00 97.44 276 GLY A N 1
ATOM 2290 C CA . GLY A 1 276 ? -1.439 -12.683 -9.246 1.00 97.44 276 GLY A CA 1
ATOM 2291 C C . GLY A 1 276 ? -2.107 -12.170 -7.969 1.00 97.44 276 GLY A C 1
ATOM 2292 O O . GLY A 1 276 ? -1.667 -12.492 -6.866 1.00 97.44 276 GLY A O 1
ATOM 2293 N N . ASN A 1 277 ? -3.213 -11.432 -8.090 1.00 98.00 277 ASN A N 1
ATOM 2294 C CA . ASN A 1 277 ? -4.006 -10.987 -6.943 1.00 98.00 277 ASN A CA 1
ATOM 2295 C C . ASN A 1 277 ? -4.621 -12.158 -6.156 1.00 98.00 277 ASN A C 1
ATOM 2297 O O . ASN A 1 277 ? -4.632 -12.096 -4.923 1.00 98.00 277 ASN A O 1
ATOM 2301 N N . LYS A 1 278 ? -5.091 -13.220 -6.826 1.00 98.19 278 LYS A N 1
ATOM 2302 C CA . LYS A 1 278 ? -5.584 -14.448 -6.172 1.00 98.19 278 LYS A CA 1
ATOM 2303 C C . LYS A 1 278 ? -4.491 -15.098 -5.334 1.00 98.19 278 LYS A C 1
ATOM 2305 O O . LYS A 1 278 ? -4.701 -15.315 -4.142 1.00 98.19 278 LYS A O 1
ATOM 2310 N N . LEU A 1 279 ? -3.300 -15.282 -5.907 1.00 98.06 279 LEU A N 1
ATOM 2311 C CA . LEU A 1 279 ? -2.156 -15.852 -5.192 1.00 98.06 279 LEU A CA 1
ATOM 2312 C C . LEU A 1 279 ? -1.767 -15.022 -3.961 1.00 98.06 279 LEU A C 1
ATOM 2314 O O . LEU A 1 279 ? -1.512 -15.578 -2.893 1.00 98.06 279 LEU A O 1
ATOM 2318 N N . ILE A 1 280 ? -1.741 -13.689 -4.077 1.00 97.75 280 ILE A N 1
ATOM 2319 C CA . ILE A 1 280 ? -1.480 -12.805 -2.927 1.00 97.75 280 ILE A CA 1
ATOM 2320 C C . ILE A 1 280 ? -2.571 -12.986 -1.858 1.00 97.75 280 ILE A C 1
ATOM 2322 O O . ILE A 1 280 ? -2.264 -13.053 -0.667 1.00 97.75 280 ILE A O 1
ATOM 2326 N N . GLY A 1 281 ? -3.842 -13.076 -2.253 1.00 97.56 281 GLY A N 1
ATOM 2327 C CA . GLY A 1 281 ? -4.952 -13.299 -1.328 1.00 97.56 281 GLY A CA 1
ATOM 2328 C C . GLY A 1 281 ? -4.847 -14.624 -0.571 1.00 97.56 281 GLY A C 1
ATOM 2329 O O . GLY A 1 281 ? -4.962 -14.639 0.657 1.00 97.56 281 GLY A O 1
ATOM 2330 N N . GLU A 1 282 ? -4.555 -15.716 -1.280 1.00 97.06 282 GLU A N 1
ATOM 2331 C CA . GLU A 1 282 ? -4.300 -17.045 -0.705 1.00 97.06 282 GLU A CA 1
ATOM 2332 C C . GLU A 1 282 ? -3.141 -17.012 0.293 1.00 97.06 282 GLU A C 1
ATOM 2334 O O . GLU A 1 282 ? -3.280 -17.465 1.433 1.00 97.06 282 GLU A O 1
ATOM 2339 N N . TYR A 1 283 ? -2.031 -16.388 -0.104 1.00 96.31 283 TYR A N 1
ATOM 2340 C CA . TYR A 1 283 ? -0.867 -16.188 0.748 1.00 96.31 283 TYR A CA 1
ATOM 2341 C C . TYR A 1 283 ? -1.227 -15.460 2.051 1.00 96.31 283 TYR A C 1
ATOM 2343 O O . TYR A 1 283 ? -0.866 -15.885 3.154 1.00 96.31 283 TYR A O 1
ATOM 2351 N N . LEU A 1 284 ? -1.983 -14.366 1.945 1.00 96.56 284 LEU A N 1
ATOM 2352 C CA . LEU A 1 284 ? -2.433 -13.607 3.106 1.00 96.56 284 LEU A CA 1
ATOM 2353 C C . LEU A 1 284 ? -3.410 -14.407 3.972 1.00 96.56 284 LEU A C 1
ATOM 2355 O O . LEU A 1 284 ? -3.369 -14.260 5.190 1.00 96.56 284 LEU A O 1
ATOM 2359 N N . ASN A 1 285 ? -4.266 -15.259 3.406 1.00 95.56 285 ASN A N 1
ATOM 2360 C CA . ASN A 1 285 ? -5.119 -16.148 4.199 1.00 95.56 285 ASN A CA 1
ATOM 2361 C C . ASN A 1 285 ? -4.279 -17.137 5.019 1.00 95.56 285 ASN A C 1
ATOM 2363 O O . ASN A 1 285 ? -4.476 -17.232 6.232 1.00 95.56 285 ASN A O 1
ATOM 2367 N N . GLU A 1 286 ? -3.305 -17.796 4.387 1.00 94.44 286 GLU A N 1
ATOM 2368 C CA . GLU A 1 286 ? -2.424 -18.785 5.021 1.00 94.44 286 GLU A CA 1
ATOM 2369 C C . GLU A 1 286 ? -1.576 -18.173 6.147 1.00 94.44 286 GLU A C 1
ATOM 2371 O O . GLU A 1 286 ? -1.506 -18.693 7.265 1.00 94.44 286 GLU A O 1
ATOM 2376 N N . LYS A 1 287 ? -0.918 -17.037 5.891 1.00 92.75 287 LYS A N 1
ATOM 2377 C CA . LYS A 1 287 ? -0.045 -16.428 6.907 1.00 92.75 287 LYS A CA 1
ATOM 2378 C C . LYS A 1 287 ? -0.829 -15.825 8.059 1.00 92.75 287 LYS A C 1
ATOM 2380 O O . LYS A 1 287 ? -0.351 -15.817 9.192 1.00 92.75 287 LYS A O 1
ATOM 2385 N N . MET A 1 288 ? -2.042 -15.355 7.799 1.00 87.06 288 MET A N 1
ATOM 2386 C CA . MET A 1 288 ? -2.864 -14.711 8.816 1.00 87.06 288 MET A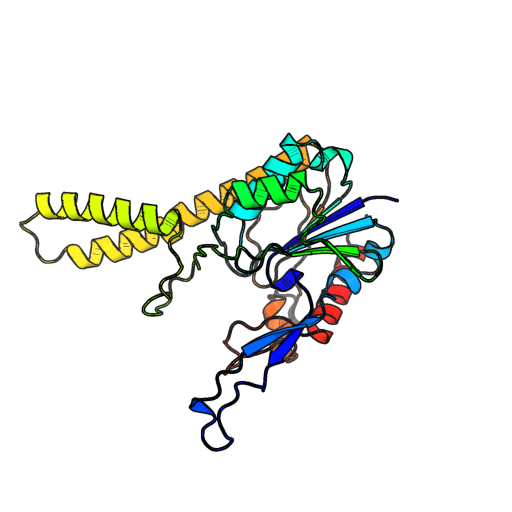 CA 1
ATOM 2387 C C . MET A 1 288 ? -3.660 -15.700 9.662 1.00 87.06 288 MET A C 1
ATOM 2389 O O . MET A 1 288 ? -3.926 -15.388 10.821 1.00 87.06 288 MET A O 1
ATOM 2393 N N . SER A 1 289 ? -3.995 -16.892 9.156 1.00 78.75 289 SER A N 1
ATOM 2394 C CA . SER A 1 289 ? -4.602 -17.950 9.979 1.00 78.75 289 SER A CA 1
ATOM 2395 C C . SER A 1 289 ? -3.658 -18.437 11.082 1.00 78.75 289 SER A C 1
ATOM 2397 O O . SER A 1 289 ? -4.107 -18.802 12.167 1.00 78.75 289 SER A O 1
ATOM 2399 N N . ASN A 1 290 ? -2.347 -18.381 10.832 1.00 63.12 290 ASN A N 1
ATOM 2400 C CA . ASN A 1 290 ? -1.311 -18.778 11.789 1.00 63.12 290 ASN A CA 1
ATOM 2401 C C . ASN A 1 290 ? -1.005 -17.699 12.841 1.00 63.12 290 ASN A C 1
ATOM 2403 O O . ASN A 1 290 ? -0.472 -17.992 13.913 1.00 63.12 290 ASN A O 1
ATOM 2407 N N . ILE A 1 291 ? -1.382 -16.446 12.580 1.00 67.38 291 ILE A N 1
ATOM 2408 C CA . ILE A 1 291 ? -1.294 -15.362 13.555 1.00 67.38 291 ILE A CA 1
ATOM 2409 C C . ILE A 1 291 ? -2.601 -15.377 14.345 1.00 67.38 291 ILE A C 1
ATOM 2411 O O . ILE A 1 291 ? -3.579 -14.792 13.891 1.00 67.38 291 ILE A O 1
ATOM 2415 N N . ARG A 1 292 ? -2.629 -16.038 15.517 1.00 52.81 292 ARG A N 1
ATOM 2416 C CA . ARG A 1 292 ? -3.800 -16.047 16.424 1.00 52.81 292 ARG A CA 1
ATOM 2417 C C . ARG A 1 292 ? -4.415 -14.636 16.498 1.00 52.81 292 ARG A C 1
ATOM 2419 O O . ARG A 1 292 ? -3.775 -13.709 17.009 1.00 52.81 292 ARG A O 1
ATOM 2426 N N . LEU A 1 293 ? -5.598 -14.487 15.895 1.00 46.31 293 LEU A N 1
ATOM 2427 C CA . LEU A 1 293 ? -6.336 -13.227 15.741 1.00 46.31 293 LEU A CA 1
ATOM 2428 C C . LEU A 1 293 ? -6.999 -12.791 17.045 1.00 46.31 293 LEU A C 1
ATOM 2430 O O . LEU A 1 293 ? -7.566 -13.665 17.733 1.00 46.31 293 LEU A O 1
#

Sequence (293 aa):
MKKCLILGCSFTSGSYGIDDRYSGTEDDWKNQIWQEKLESRVGWYSYVDWLKKYDVTVIATPAQGYATWVQLFKQLDETQRLKRKYDKIIIQETWEPRITFLQDIEVEEFIRSNFVKCREILDNIEHVILSGRNTASMLINPQETADPPAGTLTLLNLHYNALKRLFADIDKLQKNKSDNQMFLDKNLRNFVFGWFGQKIVEWCTNFVQDLCKKHNIKGYVWSMDGPIMSCTHLKRVPEPVNQYGENIKLRDVLIQKELLTFYNNRNDFGHQTEEGNKLIGEYLNEKMSNIRL